Protein AF-A0A6P6U7S6-F1 (afdb_monomer)

pLDDT: mean 77.75, std 11.38, range [45.44, 91.31]

Organism: Coffea arabica (NCBI:txid13443)

InterPro domains:
  IPR027417 P-loop containing nucleoside triphosphate hydrolase [SSF52540] (32-171)
  IPR049163 DNA helicase Pif1-like, 2B domain [PF21530] (81-123)

Mean predicted aligned error: 9.78 Å

Solvent-accessible surface area (backbone atoms only — not comparable to full-atom values): 12175 Å² total; per-residue (Å²): 75,78,49,79,68,79,89,50,90,59,46,60,55,53,52,48,39,75,43,59,50,65,58,67,61,42,82,78,43,63,74,78,57,66,24,43,51,75,45,52,84,45,68,70,64,43,48,56,52,51,49,58,53,59,70,56,41,87,47,73,76,46,78,47,70,65,85,85,77,58,98,49,73,87,51,32,82,83,40,44,70,59,60,56,65,48,73,58,92,90,56,80,57,33,70,42,78,45,32,60,66,39,77,46,63,36,85,49,69,77,38,66,92,82,62,38,28,56,71,37,43,29,31,33,37,72,72,91,85,52,78,45,72,48,83,63,77,92,61,41,67,24,30,27,38,46,33,81,56,59,65,31,57,77,60,51,64,59,58,60,62,65,55,33,88,44,70,84,31,31,37,38,38,48,49,66,52,78,50,95,92,40,77,39,74,94,62,68,54,76,46,72,58,68,75,58,60,60,61,75,74,114

Secondary structure (DSSP, 8-state):
-EEPP-SSTTHHHHHHHHHH--TTGGGT-GGGTTTEEEE-SSHHHHHHHHHHHHHHSSSPEEEEE-----SSGGGHHHHHHHHHH---TTSPPSEEEEETT-EEE-SS-SBGGGTB-TT-EEEEEE-SS-EEEEEPPP--SEEEEEESSS--BTTHHHHHHTTSSSGGGEEEEEPPEEETTEEETT----B--HHHHHHTT-

Structure (mmCIF, N/CA/C/O backbone):
data_AF-A0A6P6U7S6-F1
#
_entry.id   AF-A0A6P6U7S6-F1
#
loop_
_atom_site.group_PDB
_atom_site.id
_atom_site.type_symbol
_atom_site.label_atom_id
_atom_site.label_alt_id
_atom_site.label_comp_id
_atom_site.label_asym_id
_atom_site.label_entity_id
_atom_site.label_seq_id
_atom_site.pdbx_PDB_ins_code
_atom_site.Cartn_x
_atom_site.Cartn_y
_atom_site.Cartn_z
_atom_site.occupancy
_atom_site.B_iso_or_equiv
_atom_site.auth_seq_id
_atom_site.auth_comp_id
_atom_site.auth_asym_id
_atom_site.auth_atom_id
_atom_site.pdbx_PDB_model_num
ATOM 1 N N . MET A 1 1 ? -7.065 10.544 -14.070 1.00 80.69 1 MET A N 1
ATOM 2 C CA . MET A 1 1 ? -8.016 9.633 -14.752 1.00 80.69 1 MET A CA 1
ATOM 3 C C . MET A 1 1 ? -8.858 8.924 -13.702 1.00 80.69 1 MET A C 1
ATOM 5 O O . MET A 1 1 ? -8.283 8.438 -12.737 1.00 80.69 1 MET A O 1
ATOM 9 N N . ILE A 1 2 ? -10.186 8.892 -13.851 1.00 82.88 2 ILE A N 1
ATOM 10 C CA . ILE A 1 2 ? -11.074 8.144 -12.945 1.00 82.88 2 ILE A CA 1
ATOM 11 C C . ILE A 1 2 ? -11.285 6.743 -13.518 1.00 82.88 2 ILE A C 1
ATOM 13 O O . ILE A 1 2 ? -11.535 6.600 -14.714 1.00 82.88 2 ILE A O 1
ATOM 17 N N . ILE A 1 3 ? -11.159 5.726 -12.673 1.00 84.25 3 ILE A N 1
ATOM 18 C CA . ILE A 1 3 ? -11.422 4.333 -13.021 1.00 84.25 3 ILE A CA 1
ATOM 19 C C . ILE A 1 3 ? -12.876 4.037 -12.662 1.00 84.25 3 ILE A C 1
ATOM 21 O O . ILE A 1 3 ? -13.253 4.227 -11.502 1.00 84.25 3 ILE A O 1
ATOM 25 N N . PRO A 1 4 ? -13.700 3.589 -13.624 1.00 81.06 4 PRO A N 1
ATOM 26 C CA . PRO A 1 4 ? -15.096 3.301 -13.355 1.00 81.06 4 PRO A CA 1
ATOM 27 C C . PRO A 1 4 ? -15.215 2.125 -12.384 1.00 81.06 4 PRO A C 1
ATOM 29 O O . PRO A 1 4 ? -14.550 1.091 -12.532 1.00 81.06 4 PRO A O 1
ATOM 32 N N . TYR A 1 5 ? -16.095 2.286 -11.404 1.00 79.75 5 TYR A N 1
ATOM 33 C CA . TYR A 1 5 ? -16.566 1.192 -10.574 1.00 79.75 5 TYR A CA 1
ATOM 34 C C . TYR A 1 5 ? -17.795 0.578 -11.242 1.00 79.75 5 TYR A C 1
ATOM 36 O O . TYR A 1 5 ? -18.772 1.273 -11.492 1.00 79.75 5 TYR A O 1
ATOM 44 N N . ASP A 1 6 ? -17.746 -0.715 -11.540 1.00 77.62 6 ASP A N 1
ATOM 45 C CA . ASP A 1 6 ? -18.825 -1.454 -12.208 1.00 77.62 6 ASP A CA 1
ATOM 46 C C . ASP A 1 6 ? -19.458 -2.518 -11.297 1.00 77.62 6 ASP A C 1
ATOM 48 O O . ASP A 1 6 ? -20.172 -3.393 -11.779 1.00 77.62 6 ASP A O 1
ATOM 52 N N . GLY A 1 7 ? -19.176 -2.474 -9.988 1.00 69.31 7 GLY A N 1
ATOM 53 C CA . GLY A 1 7 ? -19.696 -3.434 -9.010 1.00 69.31 7 GLY A CA 1
ATOM 54 C C . GLY A 1 7 ? -19.112 -4.844 -9.112 1.00 69.31 7 GLY A C 1
ATOM 55 O O . GLY A 1 7 ? -19.532 -5.720 -8.364 1.00 69.31 7 GLY A O 1
ATOM 56 N N . LYS A 1 8 ? -18.159 -5.084 -10.019 1.00 69.44 8 LYS A N 1
ATOM 57 C CA . LYS A 1 8 ? -17.516 -6.391 -10.200 1.00 69.44 8 LYS A CA 1
ATOM 58 C C . LYS A 1 8 ? -16.238 -6.459 -9.391 1.00 69.44 8 LYS A C 1
ATOM 60 O O . LYS A 1 8 ? -15.518 -5.472 -9.351 1.00 69.44 8 LYS A O 1
ATOM 65 N N . GLU A 1 9 ? -15.881 -7.639 -8.886 1.00 68.00 9 GLU A N 1
ATOM 66 C CA . GLU A 1 9 ? -14.651 -7.883 -8.105 1.00 68.00 9 GLU A CA 1
ATOM 67 C C . GLU A 1 9 ? -13.353 -7.437 -8.813 1.00 68.00 9 GLU A C 1
ATOM 69 O O . GLU A 1 9 ? -12.362 -7.107 -8.169 1.00 68.00 9 GLU A O 1
ATOM 74 N N . ALA A 1 10 ? -13.363 -7.328 -10.146 1.00 79.94 10 ALA A N 1
ATOM 75 C CA . ALA A 1 10 ? -12.205 -6.930 -10.946 1.00 79.94 10 ALA A CA 1
ATOM 76 C C . ALA A 1 10 ? -11.872 -5.420 -10.925 1.00 79.94 10 ALA A C 1
ATOM 78 O O . ALA A 1 10 ? -10.897 -4.997 -11.547 1.00 79.94 10 ALA A O 1
ATOM 79 N N . PHE A 1 11 ? -12.645 -4.575 -10.243 1.00 84.38 11 PHE A N 1
ATOM 80 C CA . PHE A 1 11 ? -12.393 -3.128 -10.204 1.00 84.38 11 PHE A CA 1
ATOM 81 C C . PHE A 1 11 ? -11.013 -2.762 -9.620 1.00 84.38 11 PHE A C 1
ATOM 83 O O . PHE A 1 11 ? -10.335 -1.881 -10.156 1.00 84.38 11 PHE A O 1
ATOM 90 N N . LEU A 1 12 ? -10.564 -3.477 -8.580 1.00 88.38 12 LEU A N 1
ATOM 91 C CA . LEU A 1 12 ? -9.225 -3.323 -7.999 1.0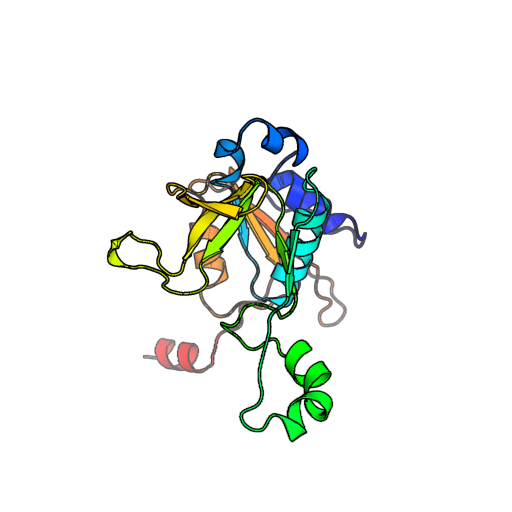0 88.38 12 LEU A CA 1
ATOM 92 C C . LEU A 1 12 ? -8.126 -3.735 -8.978 1.00 88.38 12 LEU A C 1
ATOM 94 O O . LEU A 1 12 ? -7.109 -3.053 -9.080 1.00 88.38 12 LEU A O 1
ATOM 98 N N . ASN A 1 13 ? -8.365 -4.794 -9.753 1.00 89.69 13 ASN A N 1
ATOM 99 C CA . ASN A 1 13 ? -7.437 -5.265 -10.779 1.00 89.69 13 ASN A CA 1
ATOM 100 C C . ASN A 1 13 ? -7.170 -4.177 -11.824 1.00 89.69 13 ASN A C 1
ATOM 102 O O . ASN A 1 13 ? -6.014 -3.905 -12.134 1.00 89.69 13 ASN A O 1
ATOM 106 N N . ARG A 1 14 ? -8.215 -3.464 -12.267 1.00 90.44 14 ARG A N 1
ATOM 107 C CA . ARG A 1 14 ? -8.063 -2.323 -13.186 1.00 90.44 14 ARG A CA 1
ATOM 108 C C . ARG A 1 14 ? -7.240 -1.187 -12.585 1.00 90.44 14 ARG A C 1
ATOM 110 O O . ARG A 1 14 ? -6.446 -0.578 -13.297 1.00 90.44 14 ARG A O 1
ATOM 117 N N . LEU A 1 15 ? -7.418 -0.885 -11.294 1.00 91.31 15 LEU A N 1
ATOM 118 C CA . LEU A 1 15 ? -6.582 0.111 -10.615 1.00 91.31 15 LEU A CA 1
ATOM 119 C C . LEU A 1 15 ? -5.122 -0.327 -10.598 1.00 91.31 15 LEU A C 1
ATOM 121 O O . LEU A 1 15 ? -4.261 0.448 -11.014 1.00 91.31 15 LEU A O 1
ATOM 125 N N . ILE A 1 16 ? -4.861 -1.559 -10.172 1.00 90.75 16 ILE A N 1
ATOM 126 C CA . ILE A 1 16 ? -3.513 -2.122 -10.100 1.00 90.75 16 ILE A CA 1
ATOM 127 C C . ILE A 1 16 ? -2.856 -2.104 -11.480 1.00 90.75 16 ILE A C 1
ATOM 129 O O . ILE A 1 16 ? -1.769 -1.559 -11.605 1.00 90.75 16 ILE A O 1
ATOM 133 N N . GLU A 1 17 ? -3.525 -2.581 -12.525 1.00 90.25 17 GLU A N 1
ATOM 134 C CA . GLU A 1 17 ? -3.002 -2.576 -13.900 1.00 90.25 17 GLU A CA 1
ATOM 135 C C . GLU A 1 17 ? -2.787 -1.157 -14.442 1.00 90.25 17 GLU A C 1
ATOM 137 O O . GLU A 1 17 ? -1.812 -0.896 -15.141 1.00 90.25 17 GLU A O 1
ATOM 142 N N . SER A 1 18 ? -3.645 -0.197 -14.086 1.00 90.06 18 SER A N 1
ATOM 143 C CA . SER A 1 18 ? -3.476 1.194 -14.527 1.00 90.06 18 SER A CA 1
ATOM 144 C C . SER A 1 18 ? -2.293 1.916 -13.872 1.00 90.06 18 SER A C 1
ATOM 146 O O . SER A 1 18 ? -1.762 2.858 -14.459 1.00 90.06 18 SER A O 1
ATOM 148 N N . VAL A 1 19 ? -1.921 1.516 -12.650 1.00 89.38 19 VAL A N 1
ATOM 149 C CA . VAL A 1 19 ? -0.843 2.135 -11.863 1.00 89.38 19 VAL A CA 1
ATOM 150 C C . VAL A 1 19 ? 0.457 1.381 -12.049 1.00 89.38 19 VAL A C 1
ATOM 152 O O . VAL A 1 19 ? 1.495 2.011 -12.190 1.00 89.38 19 VAL A O 1
ATOM 155 N N . PHE A 1 20 ? 0.403 0.054 -12.031 1.00 85.81 20 PHE A N 1
ATOM 156 C CA . PHE A 1 20 ? 1.542 -0.851 -12.024 1.00 85.81 20 PHE A CA 1
ATOM 157 C C . PHE A 1 20 ? 1.658 -1.693 -13.285 1.00 85.81 20 PHE A C 1
ATOM 159 O O . PHE A 1 20 ? 2.533 -2.525 -13.289 1.00 85.81 20 PHE A O 1
ATOM 166 N N . GLY A 1 21 ? 0.831 -1.555 -14.322 1.00 86.88 21 GLY A N 1
ATOM 167 C CA . GLY A 1 21 ? 0.984 -2.356 -15.543 1.00 86.88 21 GLY A CA 1
ATOM 168 C C . GLY A 1 21 ? 0.962 -3.876 -15.309 1.00 86.88 21 GLY A C 1
ATOM 169 O O . GLY A 1 21 ? 0.251 -4.376 -14.435 1.00 86.88 21 GLY A O 1
ATOM 170 N N . ASP A 1 22 ? 1.732 -4.612 -16.117 1.00 83.19 22 ASP A N 1
ATOM 171 C CA . ASP A 1 22 ? 1.902 -6.062 -15.980 1.00 83.19 22 ASP A CA 1
ATOM 172 C C . ASP A 1 22 ? 3.013 -6.385 -14.979 1.00 83.19 22 ASP A C 1
ATOM 174 O O . ASP A 1 22 ? 4.195 -6.135 -15.234 1.00 83.19 22 ASP A O 1
ATOM 178 N N . LEU A 1 23 ? 2.621 -6.996 -13.855 1.00 78.62 23 LEU A N 1
ATOM 179 C CA . LEU A 1 23 ? 3.540 -7.312 -12.770 1.00 78.62 23 LEU A CA 1
ATOM 180 C C . LEU A 1 23 ? 4.646 -8.310 -13.159 1.00 78.62 23 LEU A C 1
ATOM 182 O O . LEU A 1 23 ? 5.709 -8.326 -12.535 1.00 78.62 23 LEU A O 1
ATOM 186 N N . ASN A 1 24 ? 4.439 -9.096 -14.219 1.00 77.62 24 ASN A N 1
ATOM 187 C CA . ASN A 1 24 ? 5.418 -10.069 -14.704 1.00 77.62 24 ASN A CA 1
ATOM 188 C C . ASN A 1 24 ? 6.627 -9.407 -15.376 1.00 77.62 24 ASN A C 1
ATOM 190 O O . ASN A 1 24 ? 7.740 -9.930 -15.297 1.00 77.62 24 ASN A O 1
ATOM 194 N N . ILE A 1 25 ? 6.438 -8.233 -15.989 1.00 71.69 25 ILE A N 1
ATOM 195 C CA . ILE A 1 25 ? 7.518 -7.480 -16.645 1.00 71.69 25 ILE A CA 1
ATOM 196 C C . ILE A 1 25 ? 8.566 -7.037 -15.606 1.00 71.69 25 ILE A C 1
ATOM 198 O O . ILE A 1 25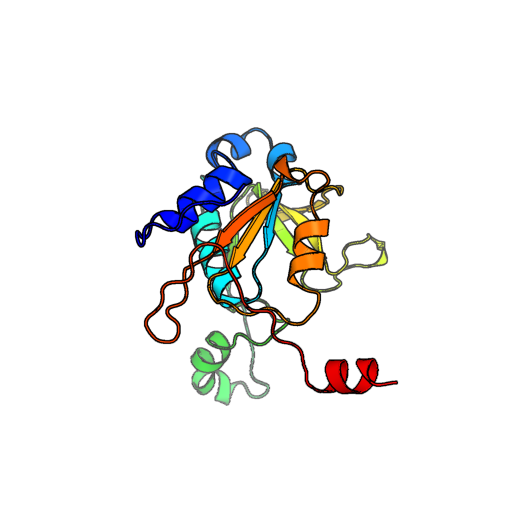 ? 9.760 -6.957 -15.909 1.00 71.69 25 ILE A O 1
ATOM 202 N N . TYR A 1 26 ? 8.169 -6.859 -14.342 1.00 68.38 26 TYR A N 1
ATOM 203 C CA . TYR A 1 26 ? 9.053 -6.383 -13.270 1.00 68.38 26 TYR A CA 1
ATOM 204 C C . TYR A 1 26 ? 10.034 -7.415 -12.733 1.00 68.38 26 TYR A C 1
ATOM 206 O O . TYR A 1 26 ? 10.967 -7.042 -12.025 1.00 68.38 26 TYR A O 1
ATOM 214 N N . ALA A 1 27 ? 9.900 -8.690 -13.112 1.00 64.88 27 ALA A N 1
ATOM 215 C CA . ALA A 1 27 ? 10.966 -9.659 -12.873 1.00 64.88 27 ALA A CA 1
ATOM 216 C C . ALA A 1 27 ? 12.260 -9.283 -13.627 1.00 64.88 27 ALA A C 1
ATOM 218 O O . ALA A 1 27 ? 13.344 -9.703 -13.224 1.00 64.88 27 ALA A O 1
ATOM 219 N N . SER A 1 28 ? 12.144 -8.492 -14.704 1.00 66.69 28 SER A N 1
ATOM 220 C CA . SER A 1 28 ? 13.252 -8.112 -15.587 1.00 66.69 28 SER A CA 1
ATOM 221 C C . SER A 1 28 ? 13.782 -6.685 -15.379 1.00 66.69 28 SER A C 1
ATOM 223 O O . SER A 1 28 ? 14.978 -6.463 -15.557 1.00 66.69 28 SER A O 1
ATOM 225 N N . ASP A 1 29 ? 12.939 -5.734 -14.953 1.00 72.44 29 ASP A N 1
ATOM 226 C CA . ASP A 1 29 ? 13.329 -4.339 -14.694 1.00 72.44 29 ASP A CA 1
ATOM 227 C C . ASP A 1 29 ? 12.664 -3.781 -13.425 1.00 72.44 29 ASP A C 1
ATOM 229 O O . ASP A 1 29 ? 11.509 -3.345 -13.410 1.00 72.44 29 ASP A O 1
ATOM 233 N N . LEU A 1 30 ? 13.441 -3.769 -12.345 1.00 67.31 30 LEU A N 1
ATOM 234 C CA . LEU A 1 30 ? 13.023 -3.291 -11.029 1.00 67.31 30 LEU A CA 1
ATOM 235 C C . LEU A 1 30 ? 12.782 -1.782 -10.965 1.00 67.31 30 LEU A C 1
ATOM 237 O O . LEU A 1 30 ? 11.999 -1.320 -10.130 1.00 67.31 30 LEU A O 1
ATOM 241 N N . TYR A 1 31 ? 13.442 -1.000 -11.823 1.00 67.81 31 TYR A N 1
ATOM 242 C CA . TYR A 1 31 ? 13.361 0.455 -11.741 1.00 67.81 31 TYR A CA 1
ATOM 243 C C . TYR A 1 31 ? 11.970 0.966 -12.114 1.00 67.81 31 TYR A C 1
ATOM 245 O O . TYR A 1 31 ? 11.536 1.988 -11.579 1.00 67.81 31 TYR A O 1
ATOM 253 N N . GLN A 1 32 ? 11.223 0.210 -12.922 1.00 66.25 32 GLN A N 1
ATOM 254 C CA . GLN A 1 32 ? 9.862 0.563 -13.323 1.00 66.25 32 GLN A CA 1
ATOM 255 C C . GLN A 1 32 ? 8.839 0.503 -12.177 1.00 66.25 32 GLN A C 1
ATOM 257 O O . GLN A 1 32 ? 7.799 1.158 -12.279 1.00 66.25 32 GLN A O 1
ATOM 262 N N . MET A 1 33 ? 9.114 -0.226 -11.086 1.00 67.38 33 MET A N 1
ATOM 263 C CA . MET A 1 33 ? 8.228 -0.284 -9.909 1.00 67.38 33 MET A CA 1
ATOM 264 C C . MET A 1 33 ? 8.447 0.866 -8.925 1.00 67.38 33 MET A C 1
ATOM 266 O O . MET A 1 33 ? 7.530 1.262 -8.205 1.00 67.38 33 MET A O 1
ATOM 270 N N . THR A 1 34 ? 9.666 1.398 -8.888 1.00 67.00 34 THR A N 1
ATOM 271 C CA . THR A 1 34 ? 10.179 2.310 -7.852 1.00 67.00 34 THR A CA 1
ATOM 272 C C . THR A 1 34 ? 9.278 3.513 -7.578 1.00 67.00 34 THR A C 1
ATOM 274 O O . THR A 1 34 ? 9.100 3.955 -6.435 1.00 67.00 34 THR A O 1
ATOM 277 N N . ASN A 1 35 ? 8.677 4.006 -8.655 1.00 78.12 35 ASN A N 1
ATOM 278 C CA . ASN A 1 35 ? 8.038 5.305 -8.727 1.00 78.12 35 ASN A CA 1
ATOM 279 C C . ASN A 1 35 ? 6.511 5.194 -8.795 1.00 78.12 35 ASN A C 1
ATOM 281 O O . ASN A 1 35 ? 5.833 6.137 -9.186 1.00 78.12 35 ASN A O 1
ATOM 285 N N . ARG A 1 36 ? 5.944 4.049 -8.413 1.00 84.50 36 ARG A N 1
ATOM 286 C CA . ARG A 1 36 ? 4.498 3.814 -8.451 1.00 84.50 36 ARG A CA 1
ATOM 287 C C . ARG A 1 36 ? 3.977 3.574 -7.036 1.00 84.50 36 ARG A C 1
ATOM 289 O O . ARG A 1 36 ? 4.702 3.063 -6.179 1.00 84.50 36 ARG A O 1
ATOM 296 N N . CYS A 1 37 ? 2.751 3.988 -6.737 1.00 87.31 37 CYS A N 1
ATOM 297 C CA . CYS A 1 37 ? 2.086 3.614 -5.484 1.00 87.31 37 CYS A CA 1
ATOM 298 C C . CYS A 1 37 ? 0.571 3.743 -5.572 1.00 87.31 37 CYS A C 1
ATOM 300 O O . CYS A 1 37 ? 0.066 4.608 -6.282 1.00 87.31 37 CYS A O 1
ATOM 302 N N . ILE A 1 38 ? -0.136 2.949 -4.769 1.00 90.62 38 ILE A N 1
ATOM 303 C CA . ILE A 1 38 ? -1.556 3.149 -4.479 1.00 90.62 38 ILE A CA 1
ATOM 304 C C . ILE A 1 38 ? -1.680 3.673 -3.048 1.00 90.62 38 ILE A C 1
ATOM 306 O O . ILE A 1 38 ? -1.086 3.124 -2.124 1.00 90.62 38 ILE A O 1
ATOM 310 N N . LEU A 1 39 ? -2.432 4.755 -2.879 1.00 89.00 39 LEU A N 1
ATOM 311 C CA . LEU A 1 39 ? -2.746 5.367 -1.594 1.00 89.00 39 LEU A CA 1
ATOM 312 C C . LEU A 1 39 ? -4.208 5.096 -1.248 1.00 89.00 39 LEU A C 1
ATOM 314 O O . LEU A 1 39 ? -5.076 5.176 -2.117 1.00 89.00 39 LEU A O 1
ATOM 318 N N . SER A 1 40 ? -4.477 4.826 0.025 1.00 88.62 40 SER A N 1
ATOM 319 C CA . SER A 1 40 ? -5.826 4.629 0.553 1.00 88.62 40 SER A CA 1
ATOM 320 C C . SER A 1 40 ? -5.955 5.261 1.950 1.00 88.62 40 SER A C 1
ATOM 322 O O . SER A 1 40 ? -4.947 5.346 2.659 1.00 88.62 40 SER A O 1
ATOM 324 N N . PRO A 1 41 ? -7.151 5.728 2.365 1.00 82.81 41 PRO A N 1
ATOM 325 C CA . PRO A 1 41 ? -7.369 6.322 3.687 1.00 82.81 41 PRO A CA 1
ATOM 326 C C . PRO A 1 41 ? -7.270 5.336 4.861 1.00 82.81 41 PRO A C 1
ATOM 328 O O . PRO A 1 41 ? -6.981 5.761 5.980 1.00 82.81 41 PRO A O 1
ATOM 331 N N . THR A 1 42 ? -7.533 4.043 4.638 1.00 82.69 42 THR A N 1
ATOM 332 C CA . THR A 1 42 ? -7.591 3.020 5.698 1.00 82.69 42 THR A CA 1
ATOM 333 C C . THR A 1 42 ? -6.610 1.880 5.437 1.00 82.69 42 THR A C 1
ATOM 335 O O . THR A 1 42 ? -6.401 1.484 4.291 1.00 82.69 42 THR A O 1
ATOM 338 N N . ASN A 1 43 ? -6.037 1.325 6.512 1.00 82.38 43 ASN A N 1
ATOM 339 C CA . ASN A 1 43 ? -5.103 0.198 6.418 1.00 82.38 43 ASN A CA 1
ATOM 340 C C . ASN A 1 43 ? -5.771 -1.046 5.823 1.00 82.38 43 ASN A C 1
ATOM 342 O O . ASN A 1 43 ? -5.199 -1.637 4.926 1.00 82.38 43 ASN A O 1
ATOM 346 N N . ASN A 1 44 ? -7.016 -1.358 6.196 1.00 85.38 44 ASN A N 1
ATOM 347 C CA . ASN A 1 44 ? -7.733 -2.513 5.640 1.00 85.38 44 ASN A CA 1
ATOM 348 C C . ASN A 1 44 ? -7.818 -2.465 4.103 1.00 85.38 44 ASN A C 1
ATOM 350 O O . ASN A 1 44 ? -7.615 -3.467 3.430 1.00 85.38 44 ASN A O 1
ATOM 354 N N . ALA A 1 45 ? -8.082 -1.286 3.530 1.00 87.31 45 ALA A N 1
ATOM 355 C CA . ALA A 1 45 ? -8.115 -1.119 2.079 1.00 87.31 45 ALA A CA 1
ATOM 356 C C . ALA A 1 45 ? -6.714 -1.166 1.440 1.00 87.31 45 ALA A C 1
ATOM 358 O O . ALA A 1 45 ? -6.590 -1.524 0.270 1.00 87.31 45 ALA A O 1
ATOM 359 N N . VAL A 1 46 ? -5.663 -0.795 2.182 1.00 86.94 46 VAL A N 1
ATOM 360 C CA . VAL A 1 46 ? -4.269 -1.021 1.769 1.00 86.94 46 VAL A CA 1
ATOM 361 C C . VAL A 1 46 ? -3.947 -2.516 1.778 1.00 86.94 46 VAL A C 1
ATOM 363 O O . VAL A 1 46 ? -3.329 -2.995 0.832 1.00 86.94 46 VAL A O 1
ATOM 366 N N . ASP A 1 47 ? -4.405 -3.254 2.787 1.00 87.25 47 ASP A N 1
ATOM 367 C CA . ASP A 1 47 ? -4.170 -4.691 2.932 1.00 87.25 47 ASP A CA 1
ATOM 368 C C . ASP A 1 47 ? -4.820 -5.484 1.790 1.00 87.25 47 ASP A C 1
ATOM 370 O O . ASP A 1 47 ? -4.153 -6.330 1.196 1.00 87.25 47 ASP A O 1
ATOM 374 N N . ASP A 1 48 ? -6.052 -5.140 1.385 1.00 88.56 48 ASP A N 1
ATOM 375 C CA . ASP A 1 48 ? -6.708 -5.739 0.207 1.00 88.56 48 ASP A CA 1
ATOM 376 C C . ASP A 1 48 ? -5.840 -5.602 -1.060 1.00 88.56 48 ASP A C 1
ATOM 378 O O . ASP A 1 48 ? -5.638 -6.552 -1.818 1.00 88.56 48 ASP A O 1
ATOM 382 N N . VAL A 1 49 ? -5.315 -4.395 -1.301 1.00 90.75 49 VAL A N 1
ATOM 383 C CA . VAL A 1 49 ? -4.496 -4.087 -2.482 1.00 90.75 49 VAL A CA 1
ATOM 384 C C . VAL A 1 49 ? -3.149 -4.799 -2.401 1.00 90.75 49 VAL A C 1
ATOM 386 O O . VAL A 1 49 ? -2.710 -5.393 -3.388 1.00 90.75 49 VAL A O 1
ATOM 389 N N . ASN A 1 50 ? -2.505 -4.764 -1.235 1.00 89.94 50 ASN A N 1
ATOM 390 C CA . ASN A 1 50 ? -1.228 -5.428 -0.999 1.00 89.94 50 ASN A CA 1
ATOM 391 C C . ASN A 1 50 ? -1.341 -6.939 -1.214 1.00 89.94 50 ASN A C 1
ATOM 393 O O . ASN A 1 50 ? -0.443 -7.516 -1.825 1.00 89.94 50 ASN A O 1
ATOM 397 N N . GLN A 1 51 ? -2.442 -7.560 -0.781 1.00 89.88 51 GLN A N 1
ATOM 398 C CA . GLN A 1 51 ? -2.683 -8.990 -0.964 1.00 89.88 51 GLN A CA 1
ATOM 399 C C . GLN A 1 51 ? -2.811 -9.356 -2.452 1.00 89.88 51 GLN A C 1
ATOM 401 O O . GLN A 1 51 ? -2.135 -10.260 -2.935 1.00 89.88 51 GLN A O 1
ATOM 406 N N . ILE A 1 52 ? -3.590 -8.595 -3.226 1.00 90.62 52 ILE A N 1
ATOM 407 C CA . ILE A 1 52 ? -3.719 -8.838 -4.673 1.00 90.62 52 ILE A CA 1
ATOM 408 C C . ILE A 1 52 ? -2.369 -8.658 -5.382 1.00 90.62 52 ILE A C 1
ATOM 410 O O . ILE A 1 52 ? -2.020 -9.432 -6.275 1.00 90.62 52 ILE A O 1
ATOM 414 N N . ILE A 1 53 ? -1.603 -7.631 -5.007 1.00 89.44 53 ILE A N 1
ATOM 415 C CA . ILE A 1 53 ? -0.295 -7.359 -5.610 1.00 89.44 53 ILE A CA 1
ATOM 416 C C . ILE A 1 53 ? 0.698 -8.473 -5.271 1.00 89.44 53 ILE A C 1
ATOM 418 O O . ILE A 1 53 ? 1.354 -8.974 -6.185 1.00 89.44 53 ILE A O 1
ATOM 422 N N . ILE A 1 54 ? 0.806 -8.884 -4.000 1.00 88.88 54 ILE A N 1
ATOM 423 C CA . ILE A 1 54 ? 1.747 -9.939 -3.601 1.00 88.88 54 ILE A CA 1
ATOM 424 C C . ILE A 1 54 ? 1.394 -11.261 -4.283 1.00 88.88 54 ILE A C 1
ATOM 426 O O . ILE A 1 54 ? 2.286 -11.932 -4.795 1.00 88.88 54 ILE A O 1
ATOM 430 N N . ASP A 1 55 ? 0.114 -11.605 -4.411 1.00 89.38 55 ASP A N 1
ATOM 431 C CA . ASP A 1 55 ? -0.306 -12.845 -5.070 1.00 89.38 55 ASP A CA 1
ATOM 432 C C . ASP A 1 55 ? 0.076 -12.870 -6.556 1.00 89.38 55 ASP A C 1
ATOM 434 O O . ASP A 1 55 ? 0.485 -13.913 -7.066 1.00 89.38 55 ASP A O 1
ATOM 438 N N . ARG A 1 56 ? 0.068 -11.709 -7.221 1.00 88.00 56 ARG A N 1
ATOM 439 C CA . ARG A 1 56 ? 0.465 -11.552 -8.630 1.00 88.00 56 ARG A CA 1
ATOM 440 C C . ARG A 1 56 ? 1.973 -11.575 -8.882 1.00 88.00 56 ARG A C 1
ATOM 442 O O . ARG A 1 56 ? 2.372 -11.768 -10.027 1.00 88.00 56 ARG A O 1
ATOM 449 N N . PHE A 1 57 ? 2.819 -11.355 -7.874 1.00 86.31 57 PHE A N 1
ATOM 450 C CA . PHE A 1 57 ? 4.267 -11.446 -8.080 1.00 86.31 57 PHE A CA 1
ATOM 451 C C . PHE A 1 57 ? 4.657 -12.881 -8.480 1.00 86.31 57 PHE A C 1
ATOM 453 O O . PHE A 1 57 ? 4.245 -13.826 -7.799 1.00 86.31 57 PHE A O 1
ATOM 460 N N . PRO A 1 58 ? 5.480 -13.061 -9.530 1.00 83.81 58 PRO A N 1
ATOM 461 C CA . PRO A 1 58 ? 5.714 -14.369 -10.152 1.00 83.81 58 PRO A CA 1
ATOM 462 C C . PRO A 1 58 ? 6.588 -15.314 -9.318 1.00 83.81 58 PRO A C 1
ATOM 464 O O . PRO A 1 58 ? 6.719 -16.487 -9.651 1.00 83.81 58 PRO A O 1
ATOM 467 N N . LYS A 1 59 ? 7.236 -14.797 -8.273 1.00 86.38 59 LYS A N 1
ATOM 468 C CA . LYS A 1 59 ? 8.193 -15.531 -7.445 1.00 86.38 59 LYS A CA 1
ATOM 469 C C . LYS A 1 59 ? 7.513 -16.181 -6.247 1.00 86.38 59 LYS A C 1
ATOM 471 O O . LYS A 1 59 ? 6.469 -15.714 -5.788 1.00 86.38 59 LYS A O 1
ATOM 476 N N . ASP A 1 60 ? 8.131 -17.242 -5.740 1.00 87.88 60 ASP A N 1
ATOM 477 C CA . ASP A 1 60 ? 7.600 -17.979 -4.601 1.00 87.88 60 ASP A CA 1
ATOM 478 C C . ASP A 1 60 ? 7.579 -17.111 -3.331 1.00 87.88 60 ASP A C 1
ATOM 480 O O . ASP A 1 60 ? 8.489 -16.304 -3.105 1.00 87.88 60 ASP A O 1
ATOM 484 N N . PRO A 1 61 ? 6.527 -17.238 -2.503 1.00 89.81 61 PRO A N 1
ATOM 485 C CA . PRO A 1 61 ? 6.422 -16.498 -1.260 1.00 89.81 61 PRO A CA 1
ATOM 486 C C . PRO A 1 61 ? 7.393 -17.037 -0.207 1.00 89.81 61 PRO A C 1
ATOM 488 O O . PRO A 1 61 ? 7.409 -18.226 0.103 1.00 89.81 61 PRO A O 1
ATOM 491 N N . HIS A 1 62 ? 8.121 -16.128 0.427 1.00 88.38 62 HIS A N 1
ATOM 492 C CA . HIS A 1 62 ? 8.785 -16.356 1.698 1.00 88.38 62 HIS A CA 1
ATOM 493 C C . HIS A 1 62 ? 7.895 -15.831 2.828 1.00 88.38 62 HIS A C 1
ATOM 495 O O . HIS A 1 62 ? 7.480 -14.669 2.822 1.00 88.38 62 HIS A O 1
ATOM 501 N N . VAL A 1 63 ? 7.582 -16.690 3.798 1.00 89.19 63 VAL A N 1
ATOM 502 C CA . VAL A 1 63 ? 6.669 -16.366 4.900 1.00 89.19 63 VAL A CA 1
ATOM 503 C C . VAL A 1 63 ? 7.465 -16.176 6.184 1.00 89.19 63 VAL A C 1
ATOM 505 O O . VAL A 1 63 ? 8.098 -17.108 6.670 1.00 89.19 63 VAL A O 1
ATOM 508 N N . TYR A 1 64 ? 7.387 -14.977 6.749 1.00 86.44 64 TYR A N 1
ATOM 509 C CA . TYR A 1 64 ? 7.900 -14.654 8.074 1.00 86.44 64 TYR A CA 1
ATOM 510 C C . TYR A 1 64 ? 6.754 -14.689 9.078 1.00 86.44 64 TYR A C 1
ATOM 512 O O . TYR A 1 64 ? 5.716 -14.061 8.866 1.00 86.44 64 TYR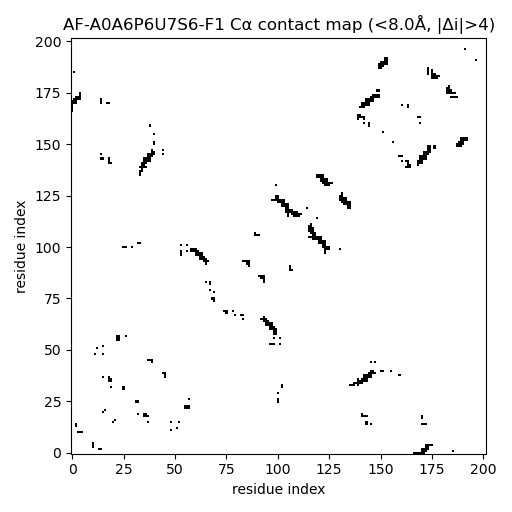 A O 1
ATOM 520 N N . ILE A 1 65 ? 6.959 -15.419 10.169 1.00 86.06 65 ILE A N 1
ATOM 521 C CA . ILE A 1 65 ? 6.014 -15.544 11.276 1.00 86.06 65 ILE A CA 1
ATOM 522 C C . ILE A 1 65 ? 6.619 -14.831 12.487 1.00 86.06 65 ILE A C 1
ATOM 524 O O . ILE A 1 65 ? 7.785 -15.072 12.817 1.00 86.06 65 ILE A O 1
ATOM 528 N N . SER A 1 66 ? 5.874 -13.920 13.117 1.00 86.19 66 SER A N 1
ATOM 529 C CA . SER A 1 66 ? 6.312 -13.282 14.358 1.00 86.19 66 SER A CA 1
ATOM 530 C C . SER A 1 66 ? 6.381 -14.323 15.471 1.00 86.19 66 SER A C 1
ATOM 532 O O . SER A 1 66 ? 5.594 -15.263 15.524 1.00 86.19 66 SER A O 1
ATOM 534 N N . SER A 1 67 ? 7.357 -14.162 16.359 1.00 83.62 67 SER A N 1
ATOM 535 C CA . SER A 1 67 ? 7.511 -15.000 17.544 1.00 83.62 67 SER A CA 1
ATOM 536 C C . SER A 1 67 ? 7.354 -14.108 18.765 1.00 83.62 67 SER A C 1
ATOM 538 O O . SER A 1 67 ? 8.343 -13.604 19.303 1.00 83.62 67 SER A O 1
ATOM 540 N N . ASP A 1 68 ? 6.113 -13.910 19.188 1.00 85.12 68 ASP A N 1
ATOM 541 C CA . ASP A 1 68 ? 5.778 -13.140 20.380 1.00 85.12 68 ASP A CA 1
ATOM 542 C C . ASP A 1 68 ? 5.856 -14.039 21.622 1.00 85.12 68 ASP A C 1
ATOM 544 O O . ASP A 1 68 ? 5.446 -15.200 21.597 1.00 85.12 68 ASP A O 1
ATOM 548 N N . ARG A 1 69 ? 6.436 -13.520 22.710 1.00 83.12 69 ARG A N 1
ATOM 549 C CA . ARG A 1 69 ? 6.600 -14.262 23.968 1.00 83.12 69 ARG A CA 1
ATOM 550 C C . ARG A 1 69 ? 5.926 -13.537 25.115 1.00 83.12 69 ARG A C 1
ATOM 552 O O . ARG A 1 69 ? 6.121 -12.332 25.292 1.00 83.12 69 ARG A O 1
ATOM 559 N N . THR A 1 70 ? 5.177 -14.277 25.918 1.00 85.12 70 THR A N 1
ATOM 560 C CA . THR A 1 70 ? 4.654 -13.787 27.193 1.00 85.12 70 THR A CA 1
ATOM 561 C C . THR A 1 70 ? 5.794 -13.598 28.203 1.00 85.12 70 THR A C 1
ATOM 563 O O . THR A 1 70 ? 6.852 -14.219 28.112 1.00 85.12 70 THR A O 1
ATOM 566 N N . LEU A 1 71 ? 5.586 -12.732 29.203 1.00 88.19 71 LEU A N 1
ATOM 567 C CA . LEU A 1 71 ? 6.540 -12.572 30.313 1.00 88.19 71 LEU A CA 1
ATOM 568 C C . LEU A 1 71 ? 6.636 -13.836 31.184 1.00 88.19 71 LEU A C 1
ATOM 570 O O . LEU A 1 71 ? 7.669 -14.086 31.800 1.00 88.19 71 LEU A O 1
ATOM 574 N N . ASN A 1 72 ? 5.555 -14.612 31.243 1.00 88.62 72 ASN A N 1
ATOM 575 C CA . ASN A 1 72 ? 5.464 -15.875 31.957 1.00 88.62 72 ASN A CA 1
ATOM 576 C C . ASN A 1 72 ? 5.172 -16.994 30.952 1.00 88.62 72 ASN A C 1
ATOM 578 O O . ASN A 1 72 ? 4.083 -17.052 30.384 1.00 88.62 72 ASN A O 1
ATOM 582 N N . GLU A 1 73 ? 6.137 -17.894 30.759 1.00 88.38 73 GLU A N 1
ATOM 583 C CA . GLU A 1 73 ? 6.071 -18.981 29.770 1.00 88.38 73 GLU A CA 1
ATOM 584 C C . GLU A 1 73 ? 4.864 -19.907 29.960 1.00 88.38 73 GLU A C 1
ATOM 586 O O . GLU A 1 73 ? 4.388 -20.505 29.000 1.00 88.38 73 GLU A O 1
ATOM 591 N N . LYS A 1 74 ? 4.331 -20.002 31.185 1.00 90.44 74 LYS A N 1
ATOM 592 C CA . LYS A 1 74 ? 3.139 -20.813 31.477 1.00 90.44 74 LYS A CA 1
ATOM 593 C C . LYS A 1 74 ? 1.893 -20.308 30.758 1.00 90.44 74 LYS A C 1
ATOM 595 O O . LYS A 1 74 ? 1.025 -21.108 30.443 1.00 90.44 74 LYS A O 1
ATOM 600 N N . ASP A 1 75 ? 1.848 -19.011 30.483 1.00 88.75 75 ASP A N 1
ATOM 601 C CA . ASP A 1 75 ? 0.710 -18.353 29.853 1.00 88.75 75 ASP A CA 1
ATOM 602 C C . ASP A 1 75 ? 0.833 -18.361 28.316 1.00 88.75 75 ASP A C 1
ATOM 604 O O . ASP A 1 75 ? -0.082 -17.930 27.620 1.00 88.75 75 ASP A O 1
ATOM 608 N N . GLN A 1 76 ? 1.966 -18.823 27.764 1.00 89.94 76 GLN A N 1
ATOM 609 C CA . GLN A 1 76 ? 2.239 -18.751 26.326 1.00 89.94 76 GLN A CA 1
ATOM 610 C C . GLN A 1 76 ? 1.163 -19.478 25.515 1.00 89.94 76 GLN A C 1
ATOM 612 O O . GLN A 1 76 ? 0.624 -18.894 24.583 1.00 89.94 76 GLN A O 1
ATOM 617 N N . GLY A 1 77 ? 0.825 -20.716 25.893 1.00 87.12 77 GLY A N 1
ATOM 618 C CA . GLY A 1 77 ? -0.173 -21.514 25.174 1.00 87.12 77 GLY A CA 1
ATOM 619 C C . GLY A 1 77 ? -1.583 -20.920 25.232 1.00 87.12 77 GLY A C 1
ATOM 620 O O . GLY A 1 77 ?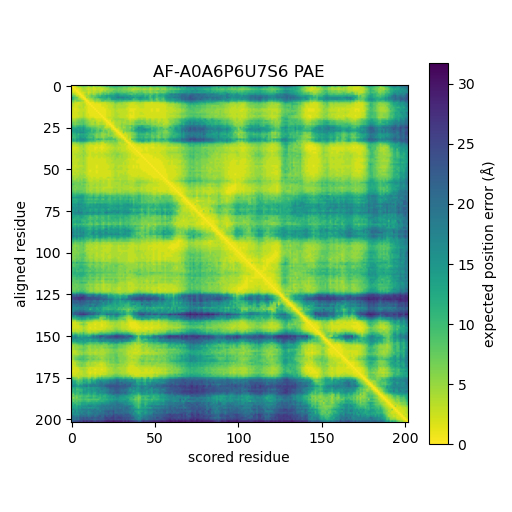 -2.319 -21.013 24.256 1.00 87.12 77 GLY A O 1
ATOM 621 N N . ASP A 1 78 ? -1.938 -20.259 26.337 1.00 88.00 78 ASP A N 1
ATOM 622 C CA . ASP A 1 78 ? -3.269 -19.666 26.523 1.00 88.00 78 ASP A CA 1
ATOM 623 C C . ASP A 1 78 ? -3.467 -18.397 25.678 1.00 88.00 78 ASP A C 1
ATOM 625 O O . ASP A 1 78 ? -4.590 -18.080 25.280 1.00 88.00 78 ASP A O 1
ATOM 629 N N . TYR A 1 79 ? -2.385 -17.663 25.395 1.00 87.62 79 TYR A N 1
ATOM 630 C CA . TYR A 1 79 ? -2.439 -16.392 24.668 1.00 87.62 79 TYR A CA 1
ATOM 631 C C . TYR A 1 79 ? -1.892 -16.451 23.242 1.00 87.62 79 TYR A C 1
ATOM 633 O O . TYR A 1 79 ? -1.988 -15.446 22.544 1.00 87.62 79 TYR A O 1
ATOM 641 N N . GLU A 1 80 ? -1.343 -17.574 22.779 1.00 86.62 80 GLU A N 1
ATOM 642 C CA . GLU A 1 80 ? -0.674 -17.662 21.474 1.00 86.62 80 GLU A CA 1
ATOM 643 C C . GLU A 1 80 ? -1.579 -17.220 20.312 1.00 86.62 80 GLU A C 1
ATOM 645 O O . GLU A 1 80 ? -1.229 -16.297 19.577 1.00 86.62 80 GLU A O 1
ATOM 650 N N . ASP A 1 81 ? -2.791 -17.770 20.203 1.00 85.88 81 ASP A N 1
ATOM 651 C CA . ASP A 1 81 ? -3.752 -17.378 19.159 1.00 85.88 81 ASP A CA 1
ATOM 652 C C . ASP A 1 81 ? -4.180 -15.909 19.275 1.00 85.88 81 ASP A C 1
ATOM 654 O O . ASP A 1 81 ? -4.347 -15.208 18.271 1.00 85.88 81 ASP A O 1
ATOM 658 N N . PHE A 1 82 ? -4.326 -15.414 20.507 1.00 85.88 82 PHE A N 1
ATOM 659 C CA . PHE A 1 82 ? -4.649 -14.014 20.755 1.00 85.88 82 PHE A CA 1
ATOM 660 C C . PHE A 1 82 ? -3.519 -13.102 20.273 1.00 85.88 82 PHE A C 1
ATOM 662 O O . PHE A 1 82 ? -3.789 -12.162 19.526 1.00 85.88 82 PHE A O 1
ATOM 669 N N . LEU A 1 83 ? -2.267 -13.402 20.630 1.00 84.06 83 LEU A N 1
ATOM 670 C CA . LEU A 1 83 ? -1.081 -12.660 20.201 1.00 84.06 83 LEU A CA 1
ATOM 671 C C . LEU A 1 83 ? -0.948 -12.669 18.674 1.00 84.06 83 LEU A C 1
ATOM 673 O O . LEU A 1 83 ? -0.765 -11.610 18.07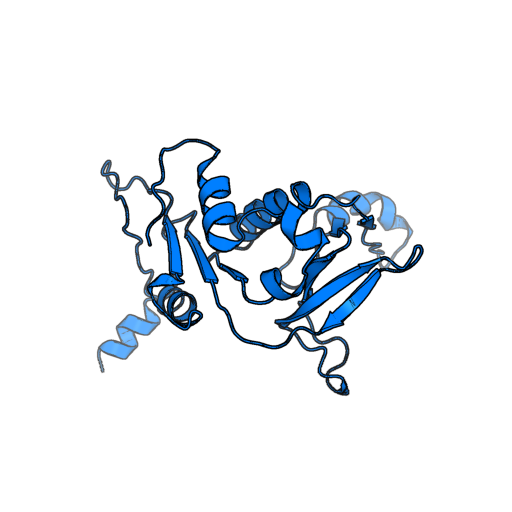6 1.00 84.06 83 LEU A O 1
ATOM 677 N N . ASN A 1 84 ? -1.159 -13.823 18.040 1.00 85.62 84 ASN A N 1
ATOM 678 C CA . ASN A 1 84 ? -1.102 -13.982 16.585 1.00 85.62 84 ASN A CA 1
ATOM 679 C C . ASN A 1 84 ? -2.207 -13.193 15.854 1.00 85.62 84 ASN A C 1
ATOM 681 O O . ASN A 1 84 ? -2.052 -12.842 14.683 1.00 85.62 84 ASN A O 1
ATOM 685 N N . SER A 1 85 ? -3.317 -12.884 16.534 1.00 82.69 85 SER A N 1
ATOM 686 C CA . SER A 1 85 ? -4.412 -12.064 15.995 1.00 82.69 85 SER A CA 1
ATOM 687 C C . SER A 1 85 ? -4.192 -10.549 16.134 1.00 82.69 85 SER A C 1
ATOM 689 O O . SER A 1 85 ? -4.912 -9.753 15.518 1.00 82.69 85 SER A O 1
ATOM 691 N N . LEU A 1 86 ? -3.208 -10.113 16.930 1.00 80.25 86 LEU A N 1
ATOM 692 C CA . LEU A 1 86 ? -2.980 -8.694 17.193 1.00 80.25 86 LEU A CA 1
ATOM 693 C C . LEU A 1 86 ? -2.487 -7.964 15.937 1.00 80.25 86 LEU A C 1
ATOM 695 O O . LEU A 1 86 ? -1.470 -8.302 15.342 1.00 80.25 86 LEU A O 1
ATOM 699 N N . SER A 1 87 ? -3.199 -6.892 15.574 1.00 73.69 87 SER A N 1
ATOM 700 C CA . SER A 1 87 ? -2.854 -6.004 14.450 1.00 73.69 87 SER A CA 1
ATOM 701 C C . SER A 1 87 ? -2.817 -4.517 14.864 1.00 73.69 87 SER A C 1
ATOM 703 O O . SER A 1 87 ? -3.513 -3.686 14.270 1.00 73.69 87 SER A O 1
ATOM 705 N N . PRO A 1 88 ? -2.089 -4.132 15.933 1.00 75.44 88 PRO A N 1
ATOM 706 C CA . PRO A 1 88 ? -2.081 -2.753 16.409 1.00 75.44 88 PRO A CA 1
ATOM 707 C C . PRO A 1 88 ? -1.325 -1.826 15.446 1.00 75.44 88 PRO A C 1
ATOM 709 O O . PRO A 1 88 ? -0.377 -2.217 14.764 1.00 75.44 88 PRO A O 1
ATOM 712 N N . LYS A 1 89 ? -1.716 -0.545 15.420 1.00 69.12 89 LYS A N 1
ATOM 713 C CA . LYS A 1 89 ? -1.066 0.466 14.572 1.00 69.12 89 LYS A CA 1
ATOM 714 C C . LYS A 1 89 ? 0.431 0.556 14.888 1.00 69.12 89 LYS A C 1
ATOM 716 O O . LYS A 1 89 ? 0.809 0.833 16.021 1.00 69.12 89 LYS A O 1
ATOM 721 N N . GLY A 1 90 ? 1.266 0.398 13.861 1.00 65.94 90 GLY A N 1
ATOM 722 C CA . GLY A 1 90 ? 2.722 0.544 13.966 1.00 65.94 90 GLY A CA 1
ATOM 723 C C . GLY A 1 90 ? 3.488 -0.749 14.259 1.00 65.94 90 GLY A C 1
ATOM 724 O O . GLY A 1 90 ? 4.721 -0.711 14.278 1.00 65.94 90 GLY A O 1
ATOM 725 N N . LEU A 1 91 ? 2.801 -1.883 14.433 1.00 69.00 91 LEU A N 1
ATOM 726 C CA . LEU A 1 91 ? 3.428 -3.205 14.434 1.00 69.00 91 LEU A CA 1
ATOM 727 C C . LEU A 1 91 ? 3.175 -3.917 13.096 1.00 69.00 91 LEU A C 1
ATOM 729 O O . LEU A 1 91 ? 2.111 -3.731 12.503 1.00 69.00 91 LEU A O 1
ATOM 733 N N . PRO A 1 92 ? 4.154 -4.687 12.587 1.00 70.94 92 PRO A N 1
ATOM 734 C CA . PRO A 1 92 ? 3.919 -5.564 11.450 1.00 70.94 92 PRO A CA 1
ATOM 735 C C . PRO A 1 92 ? 2.919 -6.670 11.833 1.00 70.94 92 PRO A C 1
ATOM 737 O O . PRO A 1 92 ? 2.824 -7.014 13.013 1.00 70.94 92 PRO A O 1
ATOM 740 N N . PRO A 1 93 ? 2.190 -7.235 10.859 1.00 78.31 93 PRO A N 1
ATOM 741 C CA . PRO A 1 93 ? 1.305 -8.368 11.111 1.00 78.31 93 PRO A CA 1
ATOM 742 C C . PRO A 1 93 ? 2.098 -9.593 11.585 1.00 78.31 93 PRO A C 1
ATOM 744 O O . PRO A 1 93 ? 3.268 -9.752 11.226 1.00 78.31 93 PRO A O 1
ATOM 747 N N . HIS A 1 94 ? 1.433 -10.491 12.320 1.00 85.44 94 HIS A N 1
ATOM 748 C CA . HIS A 1 94 ? 2.008 -11.772 12.748 1.00 85.44 94 HIS A CA 1
ATOM 749 C C . HIS A 1 94 ? 2.570 -12.578 11.570 1.00 85.44 94 HIS A C 1
ATOM 751 O O . HIS A 1 94 ? 3.648 -13.158 11.653 1.00 85.44 94 HIS A O 1
ATOM 757 N N . LYS A 1 95 ? 1.866 -12.572 10.436 1.00 87.25 95 LYS A N 1
ATOM 758 C CA . LYS A 1 95 ? 2.309 -13.206 9.196 1.00 87.25 95 LYS A CA 1
ATOM 759 C C . LYS A 1 95 ? 2.678 -12.141 8.170 1.00 87.25 95 LYS A C 1
ATOM 761 O O . LYS A 1 95 ? 1.809 -11.415 7.691 1.00 87.25 95 LYS A O 1
ATOM 766 N N . LEU A 1 96 ? 3.948 -12.098 7.780 1.00 86.75 96 LEU A N 1
ATOM 767 C CA . LEU A 1 96 ? 4.453 -11.247 6.707 1.00 86.75 96 LEU A CA 1
ATOM 768 C C . LEU A 1 96 ? 4.884 -12.113 5.520 1.00 86.75 96 LEU A C 1
ATOM 770 O O . LEU A 1 96 ? 5.767 -12.958 5.643 1.00 86.75 96 LEU A O 1
ATOM 774 N N . ILE A 1 97 ? 4.271 -11.887 4.361 1.00 88.50 97 ILE A N 1
ATOM 775 C CA . ILE A 1 97 ? 4.601 -12.584 3.115 1.00 88.50 97 ILE A CA 1
ATOM 776 C C . ILE A 1 97 ? 5.425 -11.643 2.242 1.00 88.50 97 ILE A C 1
ATOM 778 O O . ILE A 1 97 ? 4.972 -10.544 1.926 1.00 88.50 97 ILE A O 1
ATOM 782 N N . LEU A 1 98 ? 6.613 -12.080 1.837 1.00 88.38 98 LEU A N 1
ATOM 783 C CA . LEU A 1 98 ? 7.489 -11.360 0.916 1.00 88.38 98 LEU A CA 1
ATOM 784 C C . LEU A 1 98 ? 7.789 -12.235 -0.294 1.00 88.38 98 LEU A C 1
ATOM 786 O O . LEU A 1 98 ? 7.860 -13.453 -0.182 1.00 88.38 98 LEU A O 1
ATOM 790 N N . LYS A 1 99 ? 7.987 -11.621 -1.455 1.00 87.31 99 LYS A N 1
ATOM 791 C CA . LYS A 1 99 ? 8.407 -12.310 -2.677 1.00 87.31 99 LYS A CA 1
ATOM 792 C C . LYS A 1 99 ? 9.651 -11.636 -3.224 1.00 87.31 99 LYS A C 1
ATOM 794 O O . LYS A 1 99 ? 9.852 -10.434 -3.038 1.00 87.31 99 LYS A O 1
ATOM 799 N N . GLU A 1 100 ? 10.502 -12.399 -3.897 1.00 85.38 100 GLU A N 1
ATOM 800 C CA . GLU A 1 100 ? 11.663 -11.816 -4.563 1.00 85.38 100 GLU A CA 1
ATOM 801 C C . GLU A 1 100 ? 11.203 -10.697 -5.516 1.00 85.38 100 GLU A C 1
ATOM 803 O O . GLU A 1 100 ? 10.223 -10.841 -6.249 1.00 85.38 100 GLU A O 1
ATOM 808 N N . ASN A 1 101 ? 11.921 -9.575 -5.481 1.00 82.31 101 ASN A N 1
ATOM 809 C CA . ASN A 1 101 ? 11.683 -8.349 -6.235 1.00 82.31 101 ASN A CA 1
ATOM 810 C C . ASN A 1 101 ? 10.447 -7.531 -5.816 1.00 82.31 101 ASN A C 1
ATOM 812 O O . ASN A 1 101 ? 10.190 -6.492 -6.427 1.00 82.31 101 ASN A O 1
ATOM 816 N N . CYS A 1 102 ? 9.719 -7.906 -4.753 1.00 83.00 102 CYS A N 1
ATOM 817 C CA . CYS A 1 102 ? 8.619 -7.072 -4.267 1.00 83.00 102 CYS A CA 1
ATOM 818 C C . CYS A 1 102 ? 9.125 -5.817 -3.522 1.00 83.00 102 CYS A C 1
ATOM 820 O O . CYS A 1 102 ? 10.080 -5.902 -2.737 1.00 83.00 102 CYS A O 1
ATOM 822 N N . PRO A 1 103 ? 8.499 -4.643 -3.725 1.00 82.88 103 PRO A N 1
ATOM 823 C CA . PRO A 1 103 ? 8.825 -3.440 -2.977 1.00 82.88 103 PRO A CA 1
ATOM 824 C C . PRO A 1 103 ? 8.258 -3.506 -1.553 1.00 82.88 103 PRO A C 1
ATOM 826 O O . PRO A 1 103 ? 7.120 -3.920 -1.341 1.00 82.88 103 PRO A O 1
ATOM 829 N N . VAL A 1 104 ? 9.030 -3.027 -0.581 1.00 84.62 104 VAL A N 1
ATOM 830 C CA . VAL A 1 104 ? 8.630 -2.897 0.826 1.00 84.62 104 VAL A CA 1
ATOM 831 C C . VAL A 1 104 ? 8.976 -1.508 1.356 1.00 84.62 104 VAL A C 1
ATOM 833 O O . VAL A 1 104 ? 9.860 -0.825 0.836 1.00 84.62 104 VAL A O 1
ATOM 836 N N . ILE A 1 105 ? 8.267 -1.065 2.391 1.00 84.06 105 ILE A N 1
ATOM 837 C CA . ILE A 1 105 ? 8.494 0.231 3.039 1.00 84.06 105 ILE A CA 1
ATOM 838 C C . ILE A 1 105 ? 8.790 -0.008 4.512 1.00 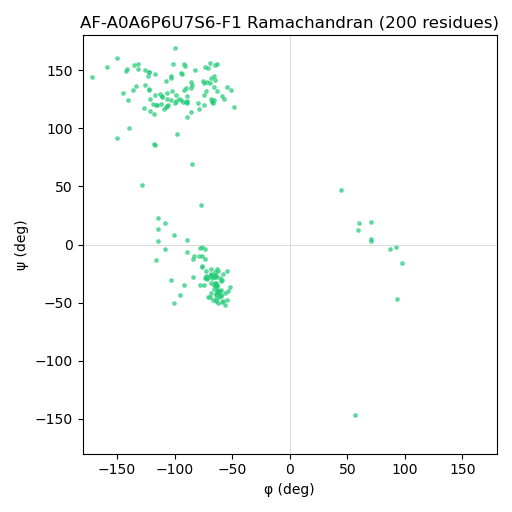84.06 105 ILE A C 1
ATOM 840 O O . ILE A 1 105 ? 8.070 -0.754 5.171 1.00 84.06 105 ILE A O 1
ATOM 844 N N . LEU A 1 106 ? 9.833 0.637 5.038 1.00 81.50 106 LEU A N 1
ATOM 845 C CA . LEU A 1 106 ? 10.138 0.569 6.465 1.00 81.50 106 LEU A CA 1
ATOM 846 C C . LEU A 1 106 ? 9.054 1.289 7.281 1.00 81.50 106 LEU A C 1
ATOM 848 O O . LEU A 1 106 ? 8.866 2.488 7.076 1.00 81.50 106 LEU A O 1
ATOM 852 N N . PRO A 1 107 ? 8.396 0.617 8.244 1.00 80.00 107 PRO A N 1
ATOM 853 C CA . PRO A 1 107 ? 7.394 1.248 9.105 1.00 80.00 107 PRO A CA 1
ATOM 854 C C . PRO A 1 107 ? 8.012 1.985 10.306 1.00 80.00 107 PRO A C 1
ATOM 856 O O . PRO A 1 107 ? 7.316 2.673 11.050 1.00 80.00 107 PRO A O 1
ATOM 859 N N . ARG A 1 108 ? 9.316 1.803 10.553 1.00 81.44 108 ARG A N 1
ATOM 860 C CA . ARG A 1 108 ? 10.044 2.349 11.708 1.00 81.44 108 ARG A CA 1
ATOM 861 C C . ARG A 1 108 ? 11.500 2.599 11.344 1.00 81.44 108 ARG A C 1
ATOM 863 O O . ARG A 1 108 ? 12.020 2.031 10.387 1.00 81.44 108 ARG A O 1
ATOM 870 N N . ASN A 1 109 ? 12.155 3.443 12.132 1.00 84.25 109 ASN A N 1
ATOM 871 C CA . ASN A 1 109 ? 13.581 3.700 11.987 1.00 84.25 109 ASN A CA 1
ATOM 872 C C . ASN A 1 109 ? 14.370 2.435 12.343 1.00 84.25 109 ASN A C 1
ATOM 874 O O . ASN A 1 109 ? 14.244 1.931 13.458 1.00 84.25 109 ASN A O 1
ATOM 878 N N . LEU A 1 110 ? 15.164 1.939 11.396 1.00 83.94 110 LEU A N 1
ATOM 879 C CA . LEU A 1 110 ? 16.045 0.788 11.587 1.00 83.94 110 LEU A CA 1
ATOM 880 C C . LEU A 1 110 ? 17.484 1.247 11.822 1.00 83.94 110 LEU A C 1
ATOM 882 O O . LEU A 1 110 ? 18.116 0.840 12.790 1.00 83.94 110 LEU A O 1
ATOM 886 N N . ASN A 1 111 ? 17.985 2.124 10.952 1.00 84.56 111 ASN A N 1
ATOM 887 C CA . ASN A 1 111 ? 19.309 2.720 11.083 1.00 84.56 111 ASN A CA 1
ATOM 888 C C . ASN A 1 111 ? 19.313 4.128 10.461 1.00 84.56 111 ASN A C 1
ATOM 890 O O . ASN A 1 111 ? 19.555 4.268 9.259 1.00 84.56 111 ASN A O 1
ATOM 894 N N . PRO A 1 112 ? 19.040 5.177 11.258 1.00 86.75 112 PRO A N 1
ATOM 895 C CA . PRO A 1 112 ? 19.013 6.551 10.765 1.00 86.75 112 PRO A CA 1
ATOM 896 C C . PRO A 1 112 ? 20.332 7.031 10.154 1.00 86.75 112 PRO A C 1
ATOM 898 O O . PRO A 1 112 ? 20.299 7.828 9.221 1.00 86.75 112 PRO A O 1
ATOM 901 N N . MET A 1 113 ? 21.475 6.529 10.636 1.00 86.56 113 MET A N 1
ATOM 902 C CA . MET A 1 113 ? 22.802 6.923 10.139 1.00 86.56 113 MET A CA 1
ATOM 903 C C . MET A 1 113 ? 23.015 6.487 8.684 1.00 86.56 113 MET A C 1
ATOM 905 O O . MET A 1 113 ? 23.591 7.227 7.896 1.00 86.56 113 MET A O 1
ATOM 909 N N . GLU A 1 114 ? 22.463 5.331 8.310 1.00 84.12 114 GLU A N 1
ATOM 910 C CA . GLU A 1 114 ? 22.471 4.804 6.936 1.00 84.12 114 GLU A CA 1
ATOM 911 C C . GLU A 1 114 ? 21.253 5.278 6.110 1.00 84.12 114 GLU A C 1
ATOM 913 O O . GLU A 1 114 ? 21.038 4.866 4.967 1.00 84.12 114 GLU A O 1
ATOM 918 N N . GLY A 1 115 ? 20.410 6.144 6.684 1.00 81.62 115 GLY A N 1
ATOM 919 C CA . GLY A 1 115 ? 19.180 6.626 6.056 1.00 81.62 115 GLY A CA 1
ATOM 920 C C . GLY A 1 115 ? 18.071 5.573 5.954 1.00 81.62 115 GLY A C 1
ATOM 921 O O . GLY A 1 115 ? 17.150 5.744 5.156 1.00 81.62 115 GLY A O 1
ATOM 922 N N . LEU A 1 116 ? 18.135 4.493 6.742 1.00 84.88 116 LEU A N 1
ATOM 923 C CA . LEU A 1 116 ? 17.086 3.475 6.866 1.00 84.88 116 LEU A CA 1
ATOM 924 C C . LEU A 1 116 ? 16.048 3.920 7.904 1.00 84.88 116 LEU A C 1
ATOM 926 O O . LEU A 1 116 ? 15.949 3.377 9.010 1.00 84.88 116 LEU A O 1
ATOM 930 N N . CYS A 1 117 ? 15.297 4.955 7.540 1.00 83.38 117 CYS A N 1
ATOM 931 C CA . CYS A 1 117 ? 14.265 5.581 8.365 1.00 83.38 117 CYS A CA 1
ATOM 932 C C . CYS A 1 117 ? 12.856 5.104 7.982 1.00 83.38 117 CYS A C 1
ATOM 934 O O . CYS A 1 117 ? 12.654 4.499 6.925 1.00 83.38 117 CYS A O 1
ATOM 936 N N . ASN A 1 118 ? 11.865 5.433 8.810 1.00 82.62 118 ASN A N 1
ATOM 937 C CA . ASN A 1 118 ? 10.454 5.257 8.468 1.00 82.62 118 ASN A CA 1
ATOM 938 C C . ASN A 1 118 ? 10.136 5.892 7.097 1.00 82.62 118 ASN A C 1
ATOM 940 O O . ASN A 1 118 ? 10.539 7.022 6.820 1.00 82.62 118 ASN A O 1
ATOM 944 N N . GLY A 1 119 ? 9.434 5.154 6.238 1.00 79.12 119 GLY A N 1
ATOM 945 C CA . GLY A 1 119 ? 9.104 5.560 4.871 1.00 79.12 119 GLY A CA 1
ATOM 946 C C . GLY A 1 119 ? 10.165 5.216 3.820 1.00 79.12 119 GLY A C 1
ATOM 947 O O . GLY A 1 119 ? 9.924 5.436 2.632 1.00 79.12 119 GLY A O 1
ATOM 948 N N . THR A 1 120 ? 11.314 4.653 4.209 1.00 82.12 120 THR A N 1
ATOM 949 C CA . THR A 1 120 ? 12.332 4.205 3.243 1.00 82.12 120 THR A CA 1
ATOM 950 C C . THR A 1 120 ? 11.788 3.055 2.406 1.00 82.12 120 THR A C 1
ATOM 952 O O . THR A 1 120 ? 11.371 2.034 2.954 1.00 82.12 120 THR A O 1
ATOM 955 N N . ARG A 1 121 ? 11.815 3.221 1.080 1.00 80.75 121 ARG A N 1
ATOM 956 C CA . ARG A 1 121 ? 11.438 2.192 0.107 1.00 80.75 121 ARG A CA 1
ATOM 957 C C . ARG A 1 121 ? 12.617 1.281 -0.198 1.00 80.75 121 ARG A C 1
ATOM 959 O O . ARG A 1 121 ? 13.733 1.750 -0.441 1.00 80.75 121 ARG A O 1
ATOM 966 N N . LEU A 1 122 ? 12.334 -0.008 -0.208 1.00 83.12 122 LEU A N 1
ATOM 967 C CA . LEU A 1 122 ? 13.290 -1.090 -0.328 1.00 83.12 122 LEU A CA 1
ATOM 968 C C . LEU A 1 122 ? 12.769 -2.133 -1.324 1.00 83.12 122 LEU A C 1
ATOM 970 O O . LEU A 1 122 ? 11.561 -2.260 -1.494 1.00 83.12 122 LEU A O 1
ATOM 974 N N . ILE A 1 123 ? 13.658 -2.893 -1.958 1.00 82.88 123 ILE A N 1
ATOM 975 C CA . ILE A 1 123 ? 13.295 -4.057 -2.784 1.00 82.88 123 ILE A CA 1
ATOM 976 C C . ILE A 1 123 ? 13.803 -5.323 -2.112 1.00 82.88 123 ILE A C 1
ATOM 978 O O . ILE A 1 123 ? 14.991 -5.387 -1.794 1.00 82.88 123 ILE A O 1
ATOM 982 N N . CYS A 1 124 ? 12.936 -6.323 -1.954 1.00 81.62 124 CYS A N 1
ATOM 983 C CA . CYS A 1 124 ? 13.322 -7.657 -1.505 1.00 81.62 124 CYS A CA 1
ATOM 984 C C . CYS A 1 124 ? 14.175 -8.359 -2.569 1.00 81.62 124 CYS A C 1
ATOM 986 O O . CYS A 1 124 ? 13.745 -8.542 -3.703 1.00 81.62 124 CYS A O 1
ATOM 988 N N . ARG A 1 125 ? 15.384 -8.775 -2.207 1.00 81.56 125 ARG A N 1
ATOM 989 C CA . ARG A 1 125 ? 16.292 -9.570 -3.041 1.00 81.56 125 ARG A CA 1
ATOM 990 C C . ARG A 1 125 ? 16.525 -10.904 -2.368 1.00 81.56 125 ARG A C 1
ATOM 992 O O . ARG A 1 125 ? 16.904 -10.906 -1.202 1.00 81.56 125 ARG A O 1
ATOM 999 N N . ASP A 1 126 ? 16.339 -11.998 -3.088 1.00 69.81 126 ASP A N 1
ATOM 1000 C CA . ASP A 1 126 ? 16.655 -13.322 -2.569 1.00 69.81 126 ASP A CA 1
ATOM 1001 C C . ASP A 1 126 ? 18.111 -13.687 -2.884 1.00 69.81 126 ASP A C 1
ATOM 1003 O O . ASP A 1 126 ? 18.560 -13.579 -4.024 1.00 69.81 126 ASP A O 1
ATOM 1007 N N . SER A 1 127 ? 18.859 -14.081 -1.855 1.00 55.91 127 SER A N 1
ATOM 1008 C CA . SER A 1 127 ? 20.205 -14.654 -1.977 1.00 55.91 127 SER A CA 1
ATOM 1009 C C . SER A 1 127 ? 20.238 -16.123 -1.521 1.00 55.91 127 SER A C 1
ATOM 1011 O O . SER A 1 127 ? 21.291 -16.626 -1.124 1.00 55.91 127 SER A O 1
ATOM 1013 N N . GLY A 1 128 ? 19.096 -16.813 -1.536 1.00 55.69 128 GLY A N 1
ATOM 1014 C CA . GLY A 1 128 ? 18.932 -18.230 -1.205 1.00 55.69 128 GLY A CA 1
ATOM 1015 C C . GLY A 1 128 ? 18.571 -18.488 0.260 1.00 55.69 128 GLY A C 1
ATOM 1016 O O . GLY A 1 128 ? 17.652 -19.249 0.538 1.00 55.69 128 GLY A O 1
ATOM 1017 N N . THR A 1 129 ? 19.268 -17.864 1.212 1.00 46.09 129 THR A N 1
ATOM 1018 C CA . THR A 1 129 ? 19.008 -18.026 2.663 1.00 46.09 129 THR A CA 1
ATOM 1019 C C . THR A 1 129 ? 18.558 -16.749 3.365 1.00 46.09 129 THR A C 1
ATOM 1021 O O . THR A 1 129 ? 18.058 -16.818 4.487 1.00 46.09 129 THR A O 1
ATOM 1024 N N . THR A 1 130 ? 18.705 -15.591 2.718 1.00 45.44 130 THR A N 1
ATOM 1025 C CA . THR A 1 130 ? 18.444 -14.282 3.324 1.00 45.44 130 THR A CA 1
ATOM 1026 C C . THR A 1 130 ? 17.856 -13.335 2.289 1.00 45.44 130 THR A C 1
ATOM 1028 O O . THR A 1 130 ? 18.427 -13.163 1.209 1.00 45.44 130 THR A O 1
ATOM 1031 N N . LEU A 1 131 ? 16.752 -12.676 2.648 1.00 53.69 131 LEU A N 1
ATOM 1032 C CA . LEU A 1 131 ? 16.249 -11.539 1.891 1.00 53.69 131 LEU A CA 1
ATOM 1033 C C . LEU A 1 131 ? 17.050 -10.283 2.250 1.00 53.69 131 LEU A C 1
ATOM 1035 O O . LEU A 1 131 ? 17.081 -9.867 3.409 1.00 53.69 131 LEU A O 1
ATOM 1039 N N . PHE A 1 132 ? 17.672 -9.655 1.256 1.00 57.84 132 PHE A N 1
ATOM 1040 C CA . PHE A 1 132 ? 18.308 -8.347 1.403 1.00 57.84 132 PHE A CA 1
ATOM 1041 C C . PHE A 1 132 ? 17.421 -7.249 0.830 1.00 57.84 132 PHE A C 1
ATOM 1043 O O . PHE A 1 132 ? 16.585 -7.486 -0.038 1.00 57.84 132 PHE A O 1
ATOM 1050 N N . VAL A 1 133 ? 17.612 -6.030 1.323 1.00 58.59 133 VAL A N 1
ATOM 1051 C CA . VAL A 1 133 ? 16.805 -4.872 0.952 1.00 58.59 133 VAL A CA 1
ATOM 1052 C C . VAL A 1 133 ? 17.662 -3.789 0.305 1.00 58.59 133 VAL A C 1
ATOM 1054 O O . VAL A 1 133 ? 18.600 -3.285 0.918 1.00 58.59 133 VAL A O 1
ATOM 1057 N N . GLN A 1 134 ? 17.348 -3.415 -0.938 1.00 56.22 134 GLN A N 1
ATOM 1058 C CA . GLN A 1 134 ? 18.060 -2.349 -1.659 1.00 56.22 134 GLN A CA 1
ATOM 1059 C C . GLN A 1 134 ? 17.262 -1.042 -1.663 1.00 56.22 134 GLN A C 1
ATOM 1061 O O . GLN A 1 134 ? 16.079 -1.047 -1.995 1.00 56.22 134 GLN A O 1
ATOM 1066 N N . ARG A 1 135 ? 17.913 0.083 -1.328 1.00 64.69 135 ARG A N 1
ATOM 1067 C CA . ARG A 1 135 ? 17.287 1.415 -1.266 1.00 64.69 135 ARG A CA 1
ATOM 1068 C C . ARG A 1 135 ? 16.898 1.951 -2.643 1.00 64.69 135 ARG A C 1
ATOM 1070 O O . ARG A 1 135 ? 17.687 1.898 -3.583 1.00 64.69 135 ARG A O 1
ATOM 1077 N N . LEU A 1 136 ? 15.721 2.567 -2.702 1.00 59.50 136 LEU A N 1
ATOM 1078 C CA . LEU A 1 136 ? 15.173 3.225 -3.885 1.00 59.50 136 LEU A CA 1
ATOM 1079 C C . LEU A 1 136 ? 15.287 4.764 -3.810 1.00 59.50 136 LEU A C 1
ATOM 1081 O O . LEU A 1 136 ? 15.184 5.344 -2.728 1.00 59.50 136 LEU A O 1
ATOM 1085 N N . GLN A 1 137 ? 15.517 5.431 -4.951 1.00 55.50 137 GLN A N 1
ATOM 1086 C CA . GLN A 1 137 ? 15.533 6.902 -5.058 1.00 55.50 137 GLN A CA 1
ATOM 1087 C C . GLN A 1 137 ? 14.144 7.454 -5.412 1.00 55.50 137 GLN A C 1
ATOM 1089 O O . GLN A 1 137 ? 13.319 6.762 -5.999 1.00 55.50 137 GLN A O 1
ATOM 1094 N N . TRP A 1 138 ? 13.873 8.699 -5.016 1.00 54.78 138 TRP A N 1
ATOM 1095 C CA . TRP A 1 138 ? 12.522 9.254 -4.962 1.00 54.78 138 TRP A CA 1
ATOM 1096 C C . TRP A 1 138 ? 12.146 10.024 -6.229 1.00 54.78 138 TRP A C 1
ATOM 1098 O O . TRP A 1 138 ? 12.784 11.013 -6.573 1.00 54.78 138 TRP A O 1
ATOM 1108 N N . THR A 1 139 ? 11.044 9.626 -6.862 1.00 56.62 139 THR A N 1
ATOM 1109 C CA . THR A 1 139 ? 9.936 10.488 -7.318 1.00 56.62 139 THR A CA 1
ATOM 1110 C C . THR A 1 139 ? 8.790 9.596 -7.798 1.00 56.62 139 THR A C 1
ATOM 1112 O O . THR A 1 139 ? 9.058 8.545 -8.344 1.00 56.62 139 THR A O 1
ATOM 1115 N N . LEU A 1 140 ? 7.520 9.956 -7.587 1.00 65.56 140 LEU A N 1
ATOM 1116 C CA . LEU A 1 140 ? 6.404 9.128 -8.066 1.00 65.56 140 LEU A CA 1
ATOM 1117 C C . LEU A 1 140 ? 6.005 9.527 -9.493 1.00 65.56 140 LEU A C 1
ATOM 1119 O O . LEU A 1 140 ? 5.680 10.689 -9.744 1.00 65.56 140 LEU A O 1
ATOM 1123 N N . ASP A 1 141 ? 6.038 8.557 -10.399 1.00 75.94 141 ASP A N 1
ATOM 1124 C CA . ASP A 1 141 ? 5.687 8.677 -11.811 1.00 75.94 141 ASP A CA 1
ATOM 1125 C C . ASP A 1 141 ? 4.212 8.348 -12.048 1.00 75.94 141 ASP A C 1
ATOM 1127 O O . ASP A 1 141 ? 3.589 9.016 -12.862 1.00 75.94 141 ASP A O 1
ATOM 1131 N N . ASP A 1 142 ? 3.637 7.400 -11.295 1.00 85.00 142 ASP A N 1
ATOM 1132 C CA . ASP A 1 142 ? 2.205 7.075 -11.319 1.00 85.00 142 ASP A CA 1
ATOM 1133 C C . ASP A 1 142 ? 1.662 6.890 -9.893 1.00 85.00 142 ASP A C 1
ATOM 1135 O O . ASP A 1 142 ? 2.245 6.192 -9.057 1.00 85.00 142 ASP A O 1
ATOM 1139 N N . VAL A 1 143 ? 0.514 7.506 -9.603 1.00 87.88 143 VAL A N 1
ATOM 1140 C CA . VAL A 1 143 ? -0.137 7.444 -8.287 1.00 87.88 143 VAL A CA 1
ATOM 1141 C C . VAL A 1 143 ? -1.581 6.990 -8.441 1.00 87.88 143 VAL A C 1
ATOM 1143 O O . VAL A 1 143 ? -2.408 7.677 -9.040 1.00 87.88 143 VAL A O 1
ATOM 1146 N N . GLY A 1 144 ? -1.897 5.842 -7.852 1.00 90.38 144 GLY A N 1
ATOM 1147 C CA . GLY A 1 144 ? -3.261 5.389 -7.626 1.00 90.38 144 GLY A CA 1
ATOM 1148 C C . GLY A 1 144 ? -3.826 5.945 -6.325 1.00 90.38 144 GLY A C 1
ATOM 1149 O O . GLY A 1 144 ? -3.142 5.978 -5.307 1.00 90.38 144 GLY A O 1
ATOM 1150 N N . ILE A 1 145 ? -5.091 6.337 -6.334 1.00 89.19 145 ILE A N 1
ATOM 1151 C CA . ILE A 1 145 ? -5.859 6.696 -5.144 1.00 89.19 145 ILE A CA 1
ATOM 1152 C C . ILE A 1 145 ? -7.063 5.762 -5.098 1.00 89.19 145 ILE A C 1
ATOM 1154 O O . ILE A 1 145 ? -7.913 5.806 -5.990 1.00 89.19 145 ILE A O 1
ATOM 1158 N N . TYR A 1 146 ? -7.118 4.916 -4.076 1.00 90.44 146 TYR A N 1
ATOM 1159 C CA . TYR A 1 146 ? -8.208 3.980 -3.841 1.00 90.44 146 TYR A CA 1
ATOM 1160 C C . TYR A 1 146 ? -9.074 4.454 -2.678 1.00 90.44 146 TYR A C 1
ATOM 1162 O O . TYR A 1 146 ? -8.600 4.595 -1.553 1.00 90.44 146 TYR A O 1
ATOM 1170 N N . LEU A 1 147 ? -10.354 4.687 -2.955 1.00 86.38 147 LEU A N 1
ATOM 1171 C CA . LEU A 1 147 ? -11.342 5.145 -1.987 1.00 86.38 147 LEU A CA 1
ATOM 1172 C C . LEU A 1 147 ? -12.425 4.084 -1.853 1.00 86.38 147 LEU A C 1
ATOM 1174 O O . LEU A 1 147 ? -13.439 4.126 -2.549 1.00 86.38 147 LEU A O 1
ATOM 1178 N N . ARG A 1 148 ? -12.171 3.115 -0.964 1.00 83.81 148 ARG A N 1
ATOM 1179 C CA . ARG A 1 148 ? -13.140 2.077 -0.579 1.00 83.81 148 ARG A CA 1
ATOM 1180 C C . ARG A 1 148 ? -14.359 2.675 0.123 1.00 83.81 148 ARG A C 1
ATOM 1182 O O . ARG A 1 148 ? -15.474 2.200 -0.045 1.00 83.81 148 ARG A O 1
ATOM 1189 N N . GLU A 1 149 ? -14.130 3.725 0.902 1.00 77.50 149 GLU A N 1
ATOM 1190 C CA . GLU A 1 149 ? -15.132 4.411 1.710 1.00 77.50 149 GLU A CA 1
ATOM 1191 C C . GLU A 1 149 ? -15.015 5.927 1.478 1.00 77.50 149 GLU A C 1
ATOM 1193 O O . GLU A 1 149 ? -13.918 6.420 1.196 1.00 77.50 149 GLU A O 1
ATOM 1198 N N . PRO A 1 150 ? -16.109 6.699 1.610 1.00 63.97 150 PRO A N 1
ATOM 1199 C CA . PRO A 1 150 ? -16.138 8.128 1.288 1.00 63.97 150 PRO A CA 1
ATOM 1200 C C . PRO A 1 150 ? -15.480 9.015 2.366 1.00 63.97 150 PRO A C 1
ATOM 1202 O O . PRO A 1 150 ? -15.954 10.123 2.624 1.00 63.97 150 PRO A O 1
ATOM 1205 N N . VAL A 1 151 ? -14.431 8.531 3.034 1.00 59.84 151 VAL A N 1
ATOM 1206 C CA . VAL A 1 151 ? -13.862 9.149 4.237 1.00 59.84 151 VAL A CA 1
ATOM 1207 C C . VAL A 1 151 ? -12.521 9.800 3.923 1.00 59.84 151 VAL A C 1
ATOM 1209 O O . VAL A 1 151 ? -11.549 9.136 3.576 1.00 59.84 151 VAL A O 1
ATOM 1212 N N . PHE A 1 152 ? -12.465 11.112 4.115 1.00 62.69 152 PHE A N 1
ATOM 1213 C CA . PHE A 1 152 ? -11.222 11.862 4.237 1.00 62.69 152 PHE A CA 1
ATOM 1214 C C . PHE A 1 152 ? -11.324 12.798 5.425 1.00 62.69 152 PHE A C 1
ATOM 1216 O O . PH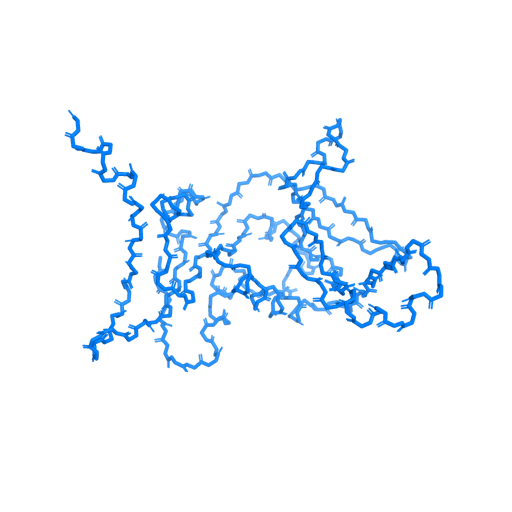E A 1 152 ? -12.336 13.485 5.556 1.00 62.69 152 PHE A O 1
ATOM 1223 N N . SER A 1 153 ? -10.274 12.879 6.241 1.00 58.53 153 SER A N 1
ATOM 1224 C CA . SER A 1 153 ? -10.080 14.071 7.061 1.00 58.53 153 SER A CA 1
ATOM 1225 C C . SER A 1 153 ? -9.604 15.233 6.186 1.00 58.53 153 SER A C 1
ATOM 1227 O O . SER A 1 153 ? -8.986 15.035 5.129 1.00 58.53 153 SER A O 1
ATOM 1229 N N . HIS A 1 154 ? -9.906 16.459 6.615 1.00 59.06 154 HIS A N 1
ATOM 1230 C CA . HIS A 1 154 ? -9.545 17.677 5.894 1.00 59.06 154 HIS A CA 1
ATOM 1231 C C . HIS A 1 154 ? -8.057 17.671 5.477 1.00 59.06 154 HIS A C 1
ATOM 1233 O O . HIS A 1 154 ? -7.161 17.604 6.313 1.00 59.06 154 HIS A O 1
ATOM 1239 N N . GLY A 1 155 ? -7.798 17.717 4.165 1.00 65.56 155 GLY A N 1
ATOM 1240 C CA . GLY A 1 155 ? -6.449 17.796 3.586 1.00 65.56 155 GLY A CA 1
ATOM 1241 C C . GLY A 1 155 ? -5.822 16.472 3.125 1.00 65.56 155 GLY A C 1
ATOM 1242 O O . GLY A 1 155 ? -4.897 16.509 2.315 1.00 65.56 155 GLY A O 1
ATOM 1243 N N . GLN A 1 156 ? -6.330 15.303 3.524 1.00 75.00 156 GLN A N 1
ATOM 1244 C CA . GLN A 1 156 ? -5.741 14.013 3.118 1.00 75.00 156 GLN A CA 1
ATOM 1245 C C . GLN A 1 156 ? -5.822 13.750 1.604 1.00 75.00 156 GLN A C 1
ATOM 1247 O O . GLN A 1 156 ? -4.832 13.335 1.000 1.00 75.00 156 GLN A O 1
ATOM 1252 N N . LEU A 1 157 ? -6.964 14.039 0.967 1.00 76.56 157 LEU A N 1
ATOM 1253 C CA . LEU A 1 157 ? -7.119 13.892 -0.488 1.00 76.56 157 LEU A CA 1
ATOM 1254 C C . LEU A 1 157 ? -6.171 14.825 -1.248 1.00 76.56 157 LEU A C 1
ATOM 1256 O O . LEU A 1 157 ? -5.553 14.422 -2.229 1.00 76.56 157 LEU A O 1
ATOM 1260 N N . TYR A 1 158 ? -6.025 16.060 -0.766 1.00 76.56 158 TYR A N 1
ATOM 1261 C CA . TYR A 1 158 ? -5.098 17.030 -1.344 1.00 76.56 158 TYR A CA 1
ATOM 1262 C C . TYR A 1 158 ? -3.650 16.535 -1.253 1.00 76.56 158 TYR A C 1
ATOM 1264 O O . TYR A 1 158 ? -2.923 16.563 -2.244 1.00 76.56 158 TYR A O 1
ATOM 1272 N N . VAL A 1 159 ? -3.254 16.005 -0.091 1.00 79.25 159 VAL A N 1
ATOM 1273 C CA . VAL A 1 159 ? -1.925 15.414 0.120 1.00 79.25 159 VAL A CA 1
ATOM 1274 C C . VAL A 1 159 ? -1.689 14.195 -0.769 1.00 79.25 159 VAL A C 1
ATOM 1276 O O . VAL A 1 159 ? -0.555 13.989 -1.189 1.00 79.25 159 VAL A O 1
ATOM 1279 N N . ALA A 1 160 ? -2.712 13.383 -1.048 1.00 79.00 160 ALA A N 1
ATOM 1280 C CA . ALA A 1 160 ? -2.595 12.230 -1.941 1.00 79.00 160 ALA A CA 1
ATOM 1281 C C . ALA A 1 160 ? -2.430 12.661 -3.407 1.00 79.00 160 ALA A C 1
ATOM 1283 O O . ALA A 1 160 ? -1.543 12.165 -4.102 1.00 79.00 160 ALA A O 1
ATOM 1284 N N . LEU A 1 161 ? -3.235 13.625 -3.863 1.00 80.44 161 LEU A N 1
ATOM 1285 C CA . LEU A 1 161 ? -3.170 14.164 -5.225 1.00 80.44 161 LEU A CA 1
ATOM 1286 C C . LEU A 1 161 ? -1.844 14.882 -5.508 1.00 80.44 161 LEU A C 1
ATOM 1288 O O . LEU A 1 161 ? -1.320 14.775 -6.614 1.00 80.44 161 LEU A O 1
ATOM 1292 N N . SER A 1 162 ? -1.270 15.565 -4.514 1.00 80.94 162 SER A N 1
ATOM 1293 C CA . SER A 1 162 ? 0.001 16.288 -4.658 1.00 80.94 162 SER A CA 1
ATOM 1294 C C . SER A 1 162 ? 1.238 15.385 -4.721 1.00 80.94 162 SER A C 1
ATOM 1296 O O . SER A 1 162 ? 2.345 15.882 -4.924 1.00 80.94 162 SER A O 1
ATOM 1298 N N . ARG A 1 163 ? 1.085 14.060 -4.564 1.00 79.62 163 ARG A N 1
ATOM 1299 C CA . ARG A 1 163 ? 2.206 13.111 -4.669 1.00 79.62 163 ARG A CA 1
ATOM 1300 C C . ARG A 1 163 ? 2.657 12.841 -6.101 1.00 79.62 163 ARG A C 1
ATOM 1302 O O . ARG A 1 163 ? 3.776 12.367 -6.275 1.00 79.62 163 ARG A O 1
ATOM 1309 N N . ALA A 1 164 ? 1.826 13.127 -7.101 1.00 81.00 164 ALA A N 1
ATOM 1310 C CA . ALA A 1 164 ? 2.171 12.955 -8.508 1.00 81.00 164 ALA A CA 1
ATOM 1311 C C . ALA A 1 164 ? 2.721 14.253 -9.117 1.00 81.00 164 ALA A C 1
ATOM 1313 O O . ALA A 1 164 ? 2.259 15.346 -8.797 1.00 81.00 164 ALA A O 1
ATOM 1314 N N . LYS A 1 165 ? 3.664 14.133 -10.061 1.00 77.56 165 LYS A N 1
ATOM 1315 C CA . LYS A 1 165 ? 4.211 15.284 -10.809 1.00 77.56 165 LYS A CA 1
ATOM 1316 C C . LYS A 1 165 ? 3.231 15.873 -11.834 1.00 77.56 165 LYS A C 1
ATOM 1318 O O . LYS A 1 165 ? 3.390 17.017 -12.242 1.00 77.56 165 LYS A O 1
ATOM 1323 N N . SER A 1 166 ? 2.254 15.086 -12.286 1.00 83.06 166 SER A N 1
ATOM 1324 C CA . SER A 1 166 ? 1.281 15.460 -13.317 1.00 83.06 166 SER A CA 1
ATOM 1325 C C . SER A 1 166 ? -0.096 14.884 -12.995 1.00 83.06 166 SER A C 1
ATOM 1327 O O . SER A 1 166 ? -0.211 13.788 -12.452 1.00 83.06 166 SER A O 1
ATOM 1329 N N . SER A 1 167 ? -1.160 15.573 -13.402 1.00 82.81 167 SER A N 1
ATOM 1330 C CA . SER A 1 167 ? -2.535 15.074 -13.274 1.00 82.81 167 SER A CA 1
ATOM 1331 C C . SER A 1 167 ? -2.804 13.824 -14.127 1.00 82.81 167 SER A C 1
ATOM 1333 O O . SER A 1 167 ? -3.656 13.006 -13.773 1.00 82.81 167 SER A O 1
ATOM 1335 N N . SER A 1 168 ? -2.065 13.632 -15.228 1.00 85.69 168 SER A N 1
ATOM 1336 C CA . SER A 1 168 ? -2.169 12.444 -16.092 1.00 85.69 168 SER A CA 1
ATOM 1337 C C . SER A 1 168 ? -1.693 11.158 -15.400 1.00 85.69 168 SER A C 1
ATOM 1339 O O . SER A 1 168 ? -2.223 10.075 -15.678 1.00 85.69 168 SER A O 1
ATOM 1341 N N .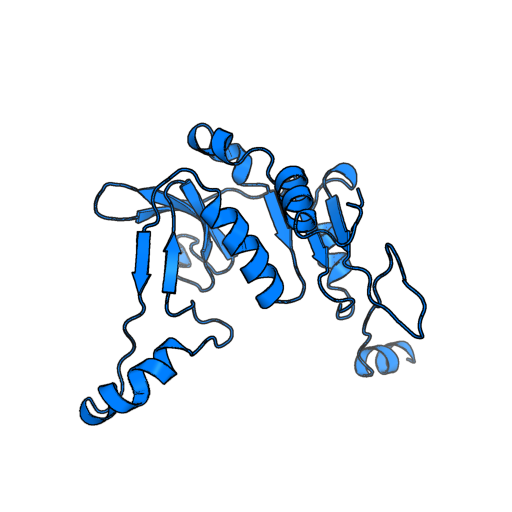 ALA A 1 169 ? -0.752 11.303 -14.466 1.00 85.88 169 ALA A N 1
ATOM 1342 C CA . ALA A 1 169 ? -0.177 10.244 -13.639 1.00 85.88 169 ALA A CA 1
ATOM 1343 C C . ALA A 1 169 ? -1.079 9.826 -12.464 1.00 85.88 169 ALA A C 1
ATOM 1345 O O . ALA A 1 169 ? -0.821 8.826 -11.801 1.00 85.88 169 ALA A O 1
ATOM 1346 N N . VAL A 1 170 ? -2.151 10.576 -12.188 1.00 88.38 170 VAL A N 1
ATOM 1347 C CA . VAL A 1 170 ? -3.082 10.253 -11.103 1.00 88.38 170 VAL A CA 1
ATOM 1348 C C . VAL A 1 170 ? -4.205 9.362 -11.625 1.00 88.38 170 VAL A C 1
ATOM 1350 O O . VAL A 1 170 ? -4.960 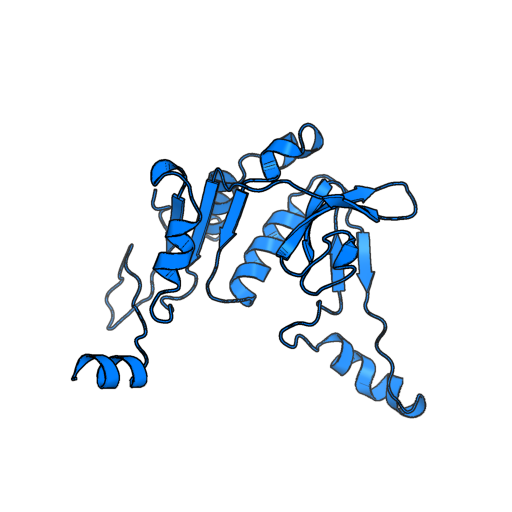9.753 -12.527 1.00 88.38 170 VAL A O 1
ATOM 1353 N N . LYS A 1 171 ? -4.370 8.182 -11.027 1.00 90.88 171 LYS A N 1
ATOM 1354 C CA . LYS A 1 171 ? -5.503 7.272 -11.246 1.00 90.88 171 LYS A CA 1
ATOM 1355 C C . LYS A 1 171 ? -6.355 7.231 -9.983 1.00 90.88 171 LYS A C 1
ATOM 1357 O O . LYS A 1 171 ? -5.828 6.999 -8.904 1.00 90.88 171 LYS A O 1
ATOM 1362 N N . VAL A 1 172 ? -7.658 7.474 -10.088 1.00 88.38 172 VAL A N 1
ATOM 1363 C CA . VAL A 1 172 ? -8.556 7.513 -8.923 1.00 88.38 172 VAL A CA 1
ATOM 1364 C C . VAL A 1 172 ? -9.655 6.479 -9.095 1.00 88.38 172 VAL A C 1
ATOM 1366 O O . VAL A 1 172 ? -10.371 6.509 -10.093 1.00 88.38 172 VAL A O 1
ATOM 1369 N N . LEU A 1 173 ? -9.805 5.594 -8.117 1.00 87.81 173 LEU A N 1
ATOM 1370 C CA . LEU A 1 173 ? -10.892 4.629 -8.024 1.00 87.81 173 LEU A CA 1
ATOM 1371 C C . LEU A 1 173 ? -11.729 4.957 -6.786 1.00 87.81 173 LEU A C 1
ATOM 1373 O O . LEU A 1 173 ? -11.216 4.944 -5.669 1.00 87.81 173 LEU A O 1
ATOM 1377 N N . ILE A 1 174 ? -13.014 5.240 -6.997 1.00 85.38 174 ILE A N 1
ATOM 1378 C CA . ILE A 1 174 ? -13.978 5.537 -5.933 1.00 85.38 174 ILE A CA 1
ATOM 1379 C C . ILE A 1 174 ? -15.033 4.445 -5.948 1.00 85.38 174 ILE A C 1
ATOM 1381 O O . ILE A 1 174 ? -15.724 4.282 -6.953 1.00 85.38 174 ILE A O 1
ATOM 1385 N N . VAL A 1 175 ? -15.167 3.722 -4.839 1.00 82.38 175 VAL A N 1
ATOM 1386 C CA . VAL A 1 175 ? -16.306 2.830 -4.627 1.00 82.38 175 VAL A CA 1
ATOM 1387 C C . VAL A 1 175 ? -17.519 3.713 -4.307 1.00 82.38 175 VAL A C 1
ATOM 1389 O O . VAL A 1 175 ? -17.459 4.500 -3.357 1.00 82.38 175 VAL A O 1
ATOM 1392 N N . PRO A 1 176 ? -18.601 3.658 -5.104 1.00 73.62 176 PRO A N 1
ATOM 1393 C CA . PRO A 1 176 ? -19.795 4.446 -4.862 1.00 73.62 176 PRO A CA 1
ATOM 1394 C C . PRO A 1 176 ? -20.365 4.108 -3.491 1.00 73.62 176 PRO A C 1
ATOM 1396 O O . PRO A 1 176 ? -20.634 2.949 -3.181 1.00 73.62 176 PRO A O 1
ATOM 1399 N N . ALA A 1 177 ? -20.590 5.136 -2.684 1.00 65.25 177 ALA A N 1
ATOM 1400 C CA . ALA A 1 177 ? -21.386 5.006 -1.480 1.00 65.25 177 ALA A CA 1
ATOM 1401 C C . ALA A 1 177 ? -22.851 5.296 -1.822 1.00 65.25 177 ALA A C 1
ATOM 1403 O O . ALA A 1 177 ? -23.160 6.287 -2.490 1.00 65.25 177 ALA A O 1
ATOM 1404 N N . THR A 1 178 ? -23.762 4.462 -1.333 1.00 54.72 178 THR A N 1
ATOM 1405 C CA . THR A 1 178 ? -25.187 4.791 -1.296 1.00 54.72 178 THR A CA 1
ATOM 1406 C C . THR A 1 178 ? -25.436 5.808 -0.195 1.00 54.72 178 THR A C 1
ATOM 1408 O O . THR A 1 178 ? -25.033 5.627 0.957 1.00 54.72 178 THR A O 1
ATOM 1411 N N . TYR A 1 179 ? -26.109 6.901 -0.537 1.00 54.94 179 TYR A N 1
ATOM 1412 C CA . TYR A 1 179 ? -26.498 7.900 0.447 1.00 54.94 179 TYR A CA 1
ATOM 1413 C C . TYR A 1 179 ? -27.880 8.447 0.180 1.00 54.94 179 TYR A C 1
ATOM 1415 O O . TYR A 1 179 ? -28.111 8.985 -0.898 1.00 54.94 179 TYR A O 1
ATOM 1423 N N . ARG A 1 180 ? -28.768 8.362 1.183 1.00 54.47 180 ARG A N 1
ATOM 1424 C CA . ARG A 1 180 ? -30.183 8.754 1.042 1.00 54.47 180 ARG A CA 1
ATOM 1425 C C . ARG A 1 180 ? -30.760 8.211 -0.275 1.00 54.47 180 ARG A C 1
ATOM 1427 O O . ARG A 1 180 ? -31.270 8.972 -1.091 1.00 54.47 180 ARG A O 1
ATOM 1434 N N . ASP A 1 181 ? -30.500 6.929 -0.531 1.00 58.81 181 ASP A N 1
ATOM 1435 C CA . ASP A 1 181 ? -30.926 6.197 -1.732 1.00 58.81 181 ASP A CA 1
ATOM 1436 C C . ASP A 1 181 ? -30.423 6.756 -3.077 1.00 58.81 181 ASP A C 1
ATOM 1438 O O . ASP A 1 181 ? -30.856 6.330 -4.143 1.00 58.81 181 ASP A O 1
ATOM 1442 N N . THR A 1 182 ? -29.451 7.674 -3.049 1.00 57.38 182 THR A N 1
ATOM 1443 C CA . THR A 1 182 ? -28.793 8.224 -4.236 1.00 57.38 182 THR A CA 1
ATOM 1444 C C . THR A 1 182 ? -27.380 7.653 -4.351 1.00 57.38 182 THR A C 1
ATOM 1446 O O . THR A 1 182 ? -26.574 7.760 -3.422 1.00 57.38 182 THR A O 1
ATOM 1449 N N . VAL A 1 183 ? -27.062 7.052 -5.498 1.00 65.12 183 VAL A N 1
ATOM 1450 C CA . VAL A 1 183 ? -25.702 6.605 -5.828 1.00 65.12 183 VAL A CA 1
ATOM 1451 C C . VAL A 1 183 ? -24.901 7.823 -6.278 1.00 65.12 183 VAL A C 1
ATOM 1453 O O . VAL A 1 183 ? -25.233 8.459 -7.277 1.00 65.12 183 VAL A O 1
ATOM 1456 N N . THR A 1 184 ? -23.851 8.183 -5.538 1.00 61.47 184 THR A N 1
ATOM 1457 C CA . THR A 1 184 ? -22.948 9.263 -5.953 1.00 61.47 184 THR A CA 1
ATOM 1458 C C . THR A 1 184 ? -21.713 8.683 -6.619 1.00 61.47 184 THR A C 1
ATOM 1460 O O . THR A 1 184 ? -20.743 8.326 -5.950 1.00 61.47 184 THR A O 1
ATOM 1463 N N . GLU A 1 185 ? -21.737 8.608 -7.945 1.00 64.00 185 GLU A N 1
ATOM 1464 C CA . GLU A 1 185 ? -20.555 8.257 -8.726 1.00 64.00 185 GLU A CA 1
ATOM 1465 C C . GLU A 1 185 ? -19.546 9.415 -8.714 1.00 64.00 185 GLU A C 1
ATOM 1467 O O . GLU A 1 185 ? -19.912 10.591 -8.794 1.00 64.00 185 GLU A O 1
ATOM 1472 N N . CYS A 1 186 ? -18.258 9.084 -8.605 1.00 65.25 186 CYS A N 1
ATOM 1473 C CA . CYS A 1 186 ? -17.143 10.033 -8.721 1.00 65.25 186 CYS A CA 1
ATOM 1474 C C . CYS A 1 186 ? -17.116 11.186 -7.693 1.00 65.25 186 CYS A C 1
ATOM 1476 O O . CYS A 1 186 ? -16.427 12.184 -7.907 1.00 65.25 186 CYS A O 1
ATOM 1478 N N . LYS A 1 187 ? -17.837 11.068 -6.572 1.00 68.50 187 LYS A N 1
ATOM 1479 C CA . LYS A 1 187 ? -17.826 12.055 -5.482 1.00 68.50 187 LYS A CA 1
ATOM 1480 C C . LYS A 1 187 ? -17.500 11.370 -4.162 1.00 68.50 187 LYS A C 1
ATOM 1482 O O . LYS A 1 187 ? -18.041 10.316 -3.854 1.00 68.50 187 LYS A O 1
ATOM 1487 N N . THR A 1 188 ? -16.652 12.010 -3.365 1.00 69.56 188 THR A N 1
ATOM 1488 C CA . THR A 1 188 ? -16.363 11.614 -1.982 1.00 69.56 188 THR A CA 1
ATOM 1489 C C . THR A 1 188 ? -16.676 12.777 -1.053 1.00 69.56 188 THR A C 1
ATOM 1491 O O . THR A 1 188 ? -16.549 13.938 -1.451 1.00 69.56 188 THR A O 1
ATOM 1494 N N . ARG A 1 189 ? -17.104 12.489 0.178 1.00 66.44 189 ARG A N 1
ATOM 1495 C CA . ARG A 1 189 ? -17.310 13.539 1.181 1.00 66.44 189 ARG A CA 1
ATOM 1496 C C . ARG A 1 189 ? -15.984 13.896 1.832 1.00 66.44 189 ARG A C 1
ATOM 1498 O O . ARG A 1 189 ? -15.090 13.065 1.955 1.00 66.44 189 ARG A O 1
ATOM 1505 N N . ASN A 1 190 ? -15.882 15.149 2.249 1.00 66.38 190 ASN A N 1
ATOM 1506 C CA . ASN A 1 190 ? -14.817 15.607 3.122 1.00 66.38 190 ASN A CA 1
ATOM 1507 C C . ASN A 1 190 ? -15.374 15.647 4.547 1.00 66.38 190 ASN A C 1
ATOM 1509 O O . ASN A 1 190 ? -16.399 16.295 4.774 1.00 66.38 190 ASN A O 1
ATOM 1513 N N . VAL A 1 191 ? -14.736 14.951 5.482 1.00 65.38 191 VAL A N 1
ATOM 1514 C CA . VAL A 1 191 ? -15.061 15.036 6.906 1.00 65.38 191 VAL A CA 1
ATOM 1515 C C . VAL A 1 191 ? -14.218 16.164 7.488 1.00 65.38 191 VAL A C 1
ATOM 1517 O O . VAL A 1 191 ? -12.991 16.081 7.574 1.00 65.38 191 VAL A O 1
ATOM 1520 N N . VAL A 1 192 ? -14.891 17.253 7.846 1.00 61.97 192 VAL A N 1
ATOM 1521 C CA . VAL A 1 192 ? -14.274 18.399 8.512 1.00 61.97 192 VAL A CA 1
ATOM 1522 C C . VAL A 1 192 ? -14.571 18.271 9.998 1.00 61.97 192 VAL A C 1
ATOM 1524 O O . VAL A 1 192 ? -15.731 18.182 10.384 1.00 61.97 192 VAL A O 1
ATOM 1527 N N . PHE A 1 193 ? -13.515 18.214 10.804 1.00 60.38 193 PHE A N 1
ATOM 1528 C CA . PHE A 1 193 ? -13.613 18.213 12.259 1.00 60.38 193 PHE A CA 1
ATOM 1529 C C . PHE A 1 193 ? -14.113 19.577 12.757 1.00 60.38 193 PHE A C 1
ATOM 1531 O O . PHE A 1 193 ? -13.746 20.611 12.186 1.00 60.38 193 PHE A O 1
ATOM 1538 N N . ASP A 1 194 ? -14.943 19.587 13.802 1.00 68.75 194 ASP A N 1
ATOM 1539 C CA . ASP A 1 194 ? -15.564 20.811 14.331 1.00 68.75 194 ASP A CA 1
ATOM 1540 C C . ASP A 1 194 ? -14.515 21.846 14.765 1.00 68.75 194 ASP A C 1
ATOM 1542 O O . ASP A 1 194 ? -14.720 23.050 14.604 1.00 68.75 194 ASP A O 1
ATOM 1546 N N . GLU A 1 195 ? -13.348 21.389 15.215 1.00 69.94 195 GLU A N 1
ATOM 1547 C CA . GLU A 1 195 ? -12.196 22.211 15.586 1.00 69.94 195 GLU A CA 1
ATOM 1548 C C . GLU A 1 195 ? -11.665 23.063 14.420 1.00 69.94 195 GLU A C 1
ATOM 1550 O O . GLU A 1 195 ? -11.133 24.150 14.628 1.00 69.94 195 GLU A O 1
ATOM 1555 N N . VAL A 1 196 ? -11.826 22.611 13.174 1.00 61.75 196 VAL A N 1
ATOM 1556 C CA . VAL A 1 196 ? -11.446 23.392 11.983 1.00 61.75 196 VAL A CA 1
ATOM 1557 C C . VAL A 1 196 ? -12.498 24.463 11.682 1.00 61.75 196 VAL A C 1
ATOM 1559 O O . VAL A 1 196 ? -12.165 25.568 11.252 1.00 61.75 196 VAL A O 1
ATOM 1562 N N . LEU A 1 197 ? -13.776 24.166 11.935 1.00 65.94 197 LEU A N 1
ATOM 1563 C CA . LEU A 1 197 ? -14.884 25.098 11.710 1.00 65.94 197 LEU A CA 1
ATOM 1564 C C . LEU A 1 197 ? -14.912 26.231 12.741 1.00 65.94 197 LEU A C 1
ATOM 1566 O O . LEU A 1 197 ? -15.388 27.323 12.428 1.00 65.94 197 LEU A O 1
ATOM 1570 N N . THR A 1 198 ? -14.418 25.992 13.956 1.00 69.56 198 THR A N 1
ATOM 1571 C CA . THR A 1 198 ? -14.273 27.027 14.990 1.00 69.56 198 THR A CA 1
ATOM 1572 C C . THR A 1 198 ? -13.108 27.972 14.701 1.00 69.56 198 THR A C 1
ATOM 1574 O O . THR A 1 198 ? -13.249 29.171 14.934 1.00 69.56 198 THR A O 1
ATOM 1577 N N . LEU A 1 199 ? -12.009 27.478 14.119 1.00 63.38 199 LEU A N 1
ATOM 1578 C CA . LEU A 1 199 ? -10.870 28.301 13.687 1.00 63.38 199 LEU A CA 1
ATOM 1579 C C . LEU A 1 199 ? -11.198 29.214 12.495 1.00 63.38 199 LEU A C 1
ATOM 1581 O O . LEU A 1 199 ? -10.681 30.320 12.415 1.00 63.38 199 LEU A O 1
ATOM 1585 N N . ALA A 1 200 ? -12.079 28.784 11.587 1.00 56.97 200 ALA A N 1
ATOM 1586 C CA . ALA A 1 200 ? -12.462 29.559 10.401 1.00 56.97 200 ALA A CA 1
ATOM 1587 C C . ALA A 1 200 ? -13.461 30.706 10.676 1.00 56.97 200 ALA A C 1
ATOM 1589 O O . ALA A 1 200 ? -13.840 31.422 9.751 1.00 56.97 200 ALA A O 1
ATOM 1590 N N . LYS A 1 201 ? -13.936 30.851 11.921 1.00 61.25 201 LYS A N 1
ATOM 1591 C CA . LYS A 1 201 ? -14.879 31.902 12.351 1.00 61.25 201 LYS A CA 1
ATOM 1592 C C . LYS A 1 201 ? -14.200 33.071 13.085 1.00 61.25 201 LYS A C 1
ATOM 1594 O O . LYS A 1 201 ? -14.911 33.905 13.644 1.00 61.25 201 LYS A O 1
ATOM 1599 N N . GLN A 1 202 ? -12.867 33.108 13.110 1.00 47.31 202 GLN A N 1
ATOM 1600 C CA . GLN A 1 202 ? -12.052 34.237 13.582 1.00 47.31 202 GLN A CA 1
ATOM 1601 C C . GLN A 1 202 ? -11.584 35.076 12.394 1.00 47.31 202 GLN A C 1
ATOM 1603 O O . GLN A 1 202 ? -11.530 36.313 12.559 1.00 47.31 202 GLN A O 1
#

Sequence (202 aa):
MIIPYDGKEAFLNRLIESVFGDLNIYASDLYQMTNRCILSPTNNAVDDVNQIIIDRFPKDPHVYISSDRTLNEKDQGDYEDFLNSLSPKGLPPHKLILKENCPVILPRNLNPMEGLCNGTRLICRDSGTTLFVQRLQWTLDDVGIYLREPVFSHGQLYVALSRAKSSSAVKVLIVPATYRDTVTECKTRNVVFDEVLTLAKQ

Radius of gyration: 19.79 Å; Cα contacts (8 Å, |Δi|>4): 307; chains: 1; bounding box: 54×56×49 Å

Nearest PDB structures (foldseek):
  7lcc-assembly1_A  TM=7.414E-01  e=2.846E-13  synthetic construct
  9fi9-assembly1_A  TM=5.630E-01  e=3.802E-06  Homo sapiens
  2oct-assembly1_A  TM=2.080E-01  e=4.785E+00  Homo sapiens

Foldseek 3Di:
DEQDDPVDPCSLVVLCCLFQNQLACCVPPLQSVQQTDEDEPDVVVVVVSVVVSLVRHPFDKDKDADDDADPDNVCCVVCVVVVQPDDDPLDDHRIDIDGAQDKDFDSAQDDVVVPSGGGFIWTFHDPPPDTDTDTGDDAHAAYEYEYPDLEDEPCPVVVRCVRHPDPVRYYYYHDFDQDPNDTDPPDGDYDYDVVVVVVVVD